Protein AF-A0A7W9SVK0-F1 (afdb_monomer)

Foldseek 3Di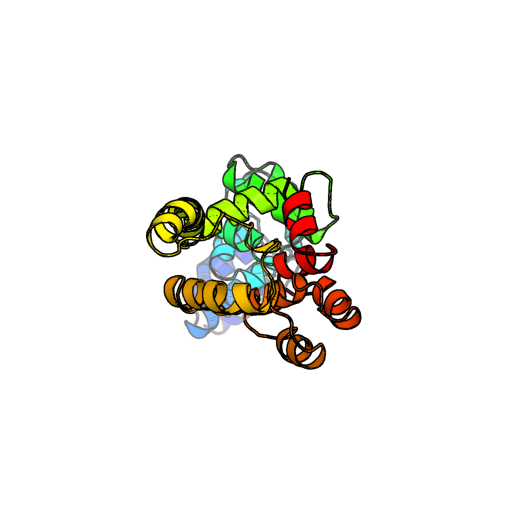:
DVVLVVLLVVQLADLPRAQVSLVVNLVCVVVDPPVCNLVSLLSLLQRQNNDLVNVLVSCVVNVVSNQNHPVCVVCLVPLVSVQSHDPVSLLVLLQALSHDLSNLVSQCPHPDPVSVLSSVLSNCLNPHVDPPNLQSVLVVVCVVCVVLCNNVVVVVVVVVVVVVVVVDPDDDDDLVRDPQVVNVVVLCVVLVVSPVLVSLLSCLQPHDDDLVVLVVQCPPPDVSSLLSLLQHLSHDLVSLVVQCVDPHRSSVLSSPANHVVSSVVSSD

Structure (mmCIF, N/CA/C/O backbone):
data_AF-A0A7W9SVK0-F1
#
_entry.id   AF-A0A7W9SVK0-F1
#
loop_
_atom_site.group_PDB
_atom_site.id
_atom_site.type_symbol
_atom_site.label_atom_id
_atom_site.label_alt_id
_atom_site.label_comp_id
_atom_site.label_asym_id
_atom_site.label_entity_id
_atom_site.label_seq_id
_atom_site.pdbx_PDB_ins_code
_atom_site.Cartn_x
_atom_site.Cartn_y
_atom_site.Cartn_z
_atom_site.occupancy
_atom_site.B_iso_or_equiv
_atom_site.auth_seq_id
_atom_site.auth_comp_id
_atom_site.auth_asym_id
_atom_site.auth_atom_id
_atom_site.pdbx_PDB_model_num
ATOM 1 N N . MET A 1 1 ? -10.493 -9.273 34.364 1.00 76.19 1 MET A N 1
ATOM 2 C CA . MET A 1 1 ? -10.050 -9.660 33.004 1.00 76.19 1 MET A CA 1
ATOM 3 C C . MET A 1 1 ? -11.181 -10.184 32.124 1.00 76.19 1 MET A C 1
ATOM 5 O O . MET A 1 1 ? -11.420 -9.558 31.107 1.00 76.19 1 MET A O 1
ATOM 9 N N . GLN A 1 2 ? -11.918 -11.241 32.500 1.00 83.12 2 GLN A N 1
ATOM 10 C CA . GLN A 1 2 ? -12.993 -11.809 31.652 1.00 83.12 2 GLN A CA 1
ATOM 11 C C . GLN A 1 2 ? -14.065 -10.790 31.219 1.00 83.12 2 GLN A C 1
ATOM 13 O O . GLN A 1 2 ? -14.513 -10.803 30.078 1.00 83.12 2 GLN A O 1
ATOM 18 N N . HIS A 1 3 ? -14.442 -9.865 32.108 1.00 86.06 3 HIS A N 1
ATOM 19 C CA . HIS A 1 3 ? -15.386 -8.797 31.772 1.00 86.06 3 HIS A CA 1
ATOM 20 C C . HIS A 1 3 ? -14.828 -7.825 30.720 1.00 86.06 3 HIS A C 1
ATOM 22 O O . HIS A 1 3 ? -15.544 -7.444 29.802 1.00 86.06 3 HIS A O 1
ATOM 28 N N . LEU A 1 4 ? -13.553 -7.437 30.838 1.00 86.94 4 LEU A N 1
ATOM 29 C CA . LEU A 1 4 ? -12.921 -6.503 29.905 1.00 86.94 4 LEU A CA 1
ATOM 30 C C . LEU A 1 4 ? -12.824 -7.121 28.507 1.00 86.94 4 LEU A C 1
ATOM 32 O O . LEU A 1 4 ? -13.211 -6.482 27.542 1.00 86.94 4 LEU A O 1
ATOM 36 N N . ASP A 1 5 ? -12.404 -8.382 28.414 1.00 88.06 5 ASP A N 1
ATOM 37 C CA . ASP A 1 5 ? -12.320 -9.107 27.143 1.00 88.06 5 ASP A CA 1
ATOM 38 C C . ASP A 1 5 ? -13.692 -9.204 26.451 1.00 88.06 5 ASP A C 1
ATOM 40 O O . ASP A 1 5 ? -13.834 -8.886 25.273 1.00 88.06 5 ASP A O 1
ATOM 44 N N . LYS A 1 6 ? -14.754 -9.528 27.201 1.00 87.62 6 LYS A N 1
ATOM 45 C CA . LYS A 1 6 ? -16.120 -9.570 26.657 1.00 87.62 6 LYS A CA 1
ATOM 46 C C . LYS A 1 6 ? -16.595 -8.206 26.146 1.00 87.62 6 LYS A C 1
ATOM 48 O O . LYS A 1 6 ? -17.206 -8.138 25.084 1.00 87.62 6 LYS A O 1
ATOM 53 N N . VAL A 1 7 ? -16.320 -7.137 26.894 1.00 87.12 7 VAL A N 1
ATOM 54 C CA . VAL A 1 7 ? -16.688 -5.765 26.511 1.00 87.12 7 VAL A CA 1
ATOM 55 C C . VAL A 1 7 ? -15.935 -5.331 25.255 1.00 87.12 7 VAL A C 1
ATOM 57 O O . VAL A 1 7 ? -16.555 -4.850 24.312 1.00 87.12 7 VAL A O 1
ATOM 60 N N . LEU A 1 8 ? -14.621 -5.558 25.207 1.00 90.12 8 LEU A N 1
ATOM 61 C CA . LEU A 1 8 ? -13.792 -5.204 24.057 1.00 90.12 8 LEU A CA 1
ATOM 62 C C . LEU A 1 8 ? -14.230 -5.965 22.805 1.00 90.12 8 LEU A C 1
ATOM 64 O O . LEU A 1 8 ? -14.462 -5.349 21.771 1.00 90.12 8 LEU A O 1
ATOM 68 N N . ASN A 1 9 ? -14.433 -7.280 22.905 1.00 89.38 9 ASN A N 1
ATOM 69 C CA . ASN A 1 9 ? -14.895 -8.085 21.775 1.00 89.38 9 ASN A CA 1
ATOM 70 C C . ASN A 1 9 ? -16.262 -7.640 21.240 1.00 89.38 9 ASN A C 1
ATOM 72 O O . ASN A 1 9 ? -16.484 -7.741 20.038 1.00 89.38 9 ASN A O 1
ATOM 76 N N . GLY A 1 10 ? -17.142 -7.118 22.100 1.00 92.19 10 GLY A N 1
ATOM 77 C CA . GLY A 1 10 ? -18.422 -6.552 21.676 1.00 92.19 10 GLY A CA 1
ATOM 78 C C . GLY A 1 10 ? -18.271 -5.324 20.776 1.00 92.19 10 GLY A C 1
ATOM 79 O O . GLY A 1 10 ? -19.037 -5.181 19.835 1.00 92.19 10 GLY A O 1
ATOM 80 N N . TYR A 1 11 ? -17.277 -4.466 21.021 1.00 93.56 11 TYR A N 1
ATOM 81 C CA . TYR A 1 11 ? -17.073 -3.241 20.235 1.00 93.56 11 TYR A CA 1
ATOM 82 C C . TYR A 1 11 ? -16.274 -3.476 18.953 1.00 93.56 11 TYR A C 1
ATOM 84 O O . TYR A 1 11 ? -16.519 -2.826 17.943 1.00 93.56 11 TYR A O 1
ATOM 92 N N . LEU A 1 12 ? -15.292 -4.381 18.990 1.00 94.00 12 LEU A N 1
ATOM 93 C CA . LEU A 1 12 ? -14.327 -4.542 17.900 1.00 94.00 12 LEU A CA 1
ATOM 94 C C . LEU A 1 12 ? -14.962 -5.025 16.592 1.00 94.00 12 LEU A C 1
ATOM 96 O O . LEU A 1 12 ? -14.557 -4.558 15.528 1.00 94.00 12 LEU A O 1
ATOM 100 N N . ASP A 1 13 ? -15.960 -5.905 16.676 1.00 92.50 13 ASP A N 1
ATOM 101 C CA . ASP A 1 13 ? -16.642 -6.457 15.498 1.00 92.50 13 ASP A CA 1
ATOM 102 C C . ASP A 1 13 ? -17.995 -5.792 15.218 1.00 92.50 13 ASP A C 1
ATOM 104 O O . ASP A 1 13 ? -18.633 -6.121 14.219 1.00 92.50 13 ASP A O 1
ATOM 108 N N . ASP A 1 14 ? -18.447 -4.872 16.077 1.00 95.81 14 ASP A N 1
ATOM 109 C CA . ASP A 1 14 ? -19.701 -4.157 15.863 1.00 95.81 14 ASP A CA 1
ATOM 110 C C . ASP A 1 14 ? -19.485 -3.035 14.832 1.00 95.81 14 ASP A C 1
ATOM 112 O O . ASP A 1 14 ? -18.766 -2.066 15.111 1.00 95.81 14 ASP A O 1
ATOM 116 N N . PRO A 1 15 ? -20.092 -3.124 13.632 1.00 95.44 15 PRO A N 1
ATOM 117 C CA . PRO A 1 15 ? -19.972 -2.075 12.630 1.00 95.44 15 PRO A CA 1
ATOM 118 C C . PRO A 1 15 ? -20.664 -0.774 13.054 1.00 95.44 15 PRO A C 1
ATOM 120 O O . PRO A 1 15 ? -20.423 0.251 12.426 1.00 95.44 15 PRO A O 1
ATOM 123 N N . GLN A 1 16 ? -21.511 -0.795 14.087 1.00 96.25 16 GLN A N 1
ATOM 124 C CA . GLN A 1 16 ? -22.194 0.366 14.662 1.00 96.25 16 GLN A CA 1
ATOM 125 C C . GLN A 1 16 ? -21.524 0.872 15.949 1.00 96.25 16 GLN A C 1
ATOM 127 O O . GLN A 1 16 ? -22.080 1.743 16.623 1.00 96.25 16 GLN A O 1
ATOM 132 N N . ALA A 1 17 ? -20.338 0.355 16.295 1.00 96.69 17 ALA A N 1
ATOM 133 C CA . ALA A 1 17 ? -19.598 0.821 17.458 1.00 96.69 17 ALA A CA 1
ATOM 134 C C . ALA A 1 17 ? -19.349 2.333 17.380 1.00 96.69 17 ALA A C 1
ATOM 136 O O . ALA A 1 17 ? -18.907 2.866 16.360 1.00 96.69 17 ALA A O 1
ATOM 137 N N . THR A 1 18 ? -19.614 3.039 18.475 1.00 97.00 18 THR A N 1
ATOM 138 C CA . THR A 1 18 ? -19.391 4.482 18.544 1.00 97.00 18 THR A CA 1
ATOM 139 C C . THR A 1 18 ? -17.897 4.801 18.597 1.00 97.00 18 THR A C 1
ATOM 141 O O . THR A 1 18 ? -17.071 3.990 19.027 1.00 97.00 18 THR A O 1
ATOM 144 N N . ALA A 1 19 ? -17.536 6.032 18.222 1.00 96.06 19 ALA A N 1
ATOM 145 C CA . ALA A 1 19 ? -16.160 6.509 18.330 1.00 96.06 19 ALA A CA 1
ATOM 146 C C . ALA A 1 19 ? -15.597 6.338 19.754 1.00 96.06 19 ALA A C 1
ATOM 148 O O . ALA A 1 19 ? -14.462 5.892 19.914 1.00 96.06 19 ALA A O 1
ATOM 149 N N . ASP A 1 20 ? -16.402 6.630 20.780 1.00 97.00 20 ASP A N 1
ATOM 150 C CA . ASP A 1 20 ? -16.007 6.501 22.186 1.00 97.00 20 ASP A CA 1
ATOM 151 C C . ASP A 1 20 ? -15.771 5.043 22.593 1.00 97.00 20 ASP A C 1
ATOM 153 O O . ASP A 1 20 ? -14.827 4.758 23.327 1.00 97.00 20 ASP A O 1
ATOM 157 N N . GLN A 1 21 ? -16.573 4.099 22.086 1.00 96.88 21 GLN A N 1
ATOM 158 C CA . GLN A 1 21 ? -16.375 2.666 22.334 1.00 96.88 21 GLN A CA 1
ATOM 159 C C . GLN A 1 21 ? -15.061 2.161 21.726 1.00 96.88 21 GLN A C 1
ATOM 161 O O . GLN A 1 21 ? -14.314 1.426 22.378 1.00 96.88 21 GLN A O 1
ATOM 166 N N . LEU A 1 22 ? -14.741 2.585 20.502 1.00 96.94 22 LEU A N 1
ATOM 167 C CA . LEU A 1 22 ? -13.501 2.191 19.828 1.00 96.94 22 LEU A CA 1
ATOM 168 C C . LEU A 1 22 ? -12.268 2.860 20.455 1.00 96.94 22 LEU A C 1
ATOM 170 O O . LEU A 1 22 ? -11.238 2.206 20.629 1.00 96.94 22 LEU A O 1
ATOM 174 N N . TRP A 1 23 ? -12.376 4.121 20.887 1.00 97.06 23 TRP A N 1
ATOM 175 C CA . TRP A 1 23 ? -11.332 4.777 21.680 1.00 97.06 23 TRP A CA 1
ATOM 176 C C . TRP A 1 23 ? -11.127 4.107 23.030 1.00 97.06 23 TRP A C 1
ATOM 178 O O . TRP A 1 23 ? -9.983 3.870 23.416 1.00 97.06 23 TRP A O 1
ATOM 188 N N . TYR A 1 24 ? -12.209 3.753 23.725 1.00 96.06 24 TYR A N 1
ATOM 189 C CA . TYR A 1 24 ? -12.135 2.997 24.968 1.00 96.06 24 TYR A CA 1
ATOM 190 C C . TYR A 1 24 ? -11.384 1.683 24.748 1.00 96.06 24 TYR A C 1
ATOM 192 O O . TYR A 1 24 ? -10.468 1.364 25.509 1.00 96.06 24 TYR A O 1
ATOM 200 N N . ALA A 1 25 ? -11.701 0.962 23.668 1.00 95.81 25 ALA A N 1
ATOM 201 C CA . ALA A 1 25 ? -11.017 -0.276 23.332 1.00 95.81 25 ALA A CA 1
ATOM 202 C C . ALA A 1 25 ? -9.520 -0.078 23.055 1.00 95.81 25 ALA A C 1
ATOM 204 O O . ALA A 1 25 ? -8.688 -0.802 23.606 1.00 95.81 25 ALA A O 1
ATOM 205 N N . TYR A 1 26 ? -9.163 0.948 22.283 1.00 96.38 26 TYR A N 1
ATOM 206 C CA . TYR A 1 26 ? -7.769 1.302 22.021 1.00 96.38 26 TYR A CA 1
ATOM 207 C C . TYR A 1 26 ? -7.008 1.742 23.281 1.00 96.38 26 TYR A C 1
ATOM 209 O O . TYR A 1 26 ? -5.833 1.434 23.453 1.00 96.38 26 TYR A O 1
ATOM 217 N N . GLN A 1 27 ? -7.663 2.442 24.202 1.00 96.06 27 GLN A N 1
ATOM 218 C CA . GLN A 1 27 ? -7.022 2.878 25.438 1.00 96.06 27 GLN A CA 1
AT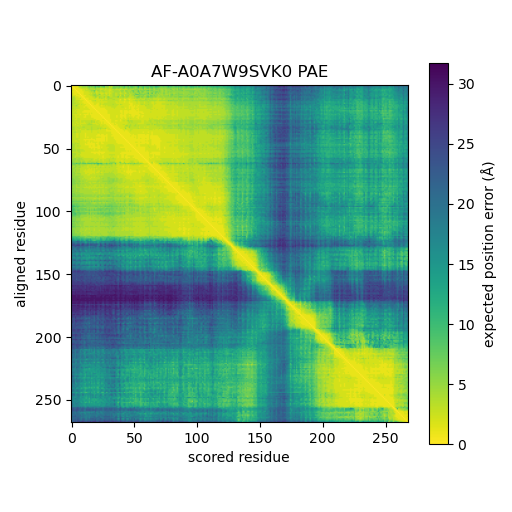OM 219 C C . GLN A 1 27 ? -6.808 1.729 26.420 1.00 96.06 27 GLN A C 1
ATOM 221 O O . GLN A 1 27 ? -5.858 1.792 27.187 1.00 96.06 27 GLN A O 1
ATOM 226 N N . HIS A 1 28 ? -7.638 0.682 26.400 1.00 95.88 28 HIS A N 1
ATOM 227 C CA . HIS A 1 28 ? -7.633 -0.367 27.427 1.00 95.88 28 HIS A CA 1
ATOM 228 C C . HIS A 1 28 ? -7.093 -1.725 26.951 1.00 95.88 28 HIS A C 1
ATOM 230 O O . HIS A 1 28 ? -6.957 -2.633 27.771 1.00 95.88 28 HIS A O 1
ATOM 236 N N . TYR A 1 29 ? -6.730 -1.899 25.672 1.00 93.38 29 TYR A N 1
ATOM 237 C CA . TYR A 1 29 ? -6.211 -3.196 25.200 1.00 93.38 29 TYR A CA 1
ATOM 238 C C . TYR A 1 29 ? -4.894 -3.607 25.879 1.00 93.38 29 TYR A C 1
ATOM 240 O O . TYR A 1 29 ? -4.591 -4.794 25.954 1.00 93.38 29 TYR A O 1
ATOM 248 N N . HIS A 1 30 ? -4.129 -2.657 26.425 1.00 93.56 30 HIS A N 1
ATOM 249 C CA . HIS A 1 30 ? -2.874 -2.929 27.132 1.00 93.56 30 HIS A CA 1
ATOM 250 C C . HIS A 1 30 ? -3.058 -3.649 28.485 1.00 93.56 30 HIS A C 1
ATOM 252 O O . HIS A 1 30 ? -2.080 -4.052 29.107 1.00 93.56 30 HIS A O 1
ATOM 258 N N . TYR A 1 31 ? -4.298 -3.819 28.954 1.00 94.56 31 TYR A N 1
ATOM 259 C CA . TYR A 1 31 ? -4.616 -4.661 30.113 1.00 94.56 31 TYR A CA 1
ATOM 260 C C . TYR A 1 31 ? -4.799 -6.144 29.752 1.00 94.56 31 TYR A C 1
ATOM 262 O O . TYR A 1 31 ? -5.070 -6.967 30.630 1.00 94.56 31 TYR A O 1
ATOM 270 N N . LEU A 1 32 ? -4.701 -6.491 28.469 1.00 91.62 32 LEU A N 1
ATOM 271 C CA . LEU A 1 32 ? -4.785 -7.862 27.978 1.00 91.62 32 LEU A CA 1
ATOM 272 C C . LEU A 1 32 ? -3.388 -8.485 27.825 1.00 91.62 32 LEU A C 1
ATOM 274 O O . LEU A 1 32 ? -2.379 -7.786 27.912 1.00 91.62 32 LEU A O 1
ATOM 278 N N . PRO A 1 33 ? -3.285 -9.808 27.613 1.00 94.44 33 PRO A N 1
ATOM 279 C CA . PRO A 1 33 ? -2.007 -10.432 27.294 1.00 94.44 33 PRO A CA 1
ATOM 280 C C . PRO A 1 33 ? -1.397 -9.833 26.021 1.00 94.44 33 PRO A C 1
ATOM 282 O O . PRO A 1 33 ? -2.100 -9.609 25.036 1.00 94.44 33 PRO A O 1
ATOM 285 N N . VAL A 1 34 ? -0.075 -9.634 26.013 1.00 94.31 34 VAL A N 1
ATOM 286 C CA . VAL A 1 34 ? 0.669 -9.010 24.898 1.00 94.31 34 VAL A CA 1
ATOM 287 C C . VAL A 1 34 ? 0.396 -9.692 23.553 1.00 94.31 34 VAL A C 1
ATOM 289 O O . VAL A 1 34 ? 0.343 -9.030 22.519 1.00 94.31 34 VAL A O 1
ATOM 292 N N . GLN A 1 35 ? 0.150 -11.004 23.556 1.00 94.75 35 GLN A N 1
ATOM 293 C CA . GLN A 1 35 ? -0.173 -11.782 22.357 1.00 94.75 35 GLN A CA 1
ATOM 294 C C . GLN A 1 35 ? -1.468 -11.315 21.666 1.00 94.75 35 GLN A C 1
ATOM 296 O O . GLN A 1 35 ? -1.656 -11.583 20.483 1.00 94.75 35 GLN A O 1
ATOM 301 N N . GLN A 1 36 ? -2.358 -10.616 22.377 1.00 94.81 36 GLN A N 1
ATOM 302 C CA . GLN A 1 36 ? -3.620 -10.105 21.838 1.00 94.81 36 GLN A CA 1
ATOM 303 C C . GLN A 1 36 ? -3.513 -8.683 21.271 1.00 94.81 36 GLN A C 1
ATOM 305 O O . GLN A 1 36 ? -4.431 -8.244 20.582 1.00 94.81 36 GLN A O 1
ATOM 310 N N . TYR A 1 37 ? -2.416 -7.958 21.520 1.00 95.25 37 TYR A N 1
ATOM 311 C CA . TYR A 1 37 ? -2.308 -6.540 21.151 1.00 95.25 37 TYR A CA 1
ATOM 312 C C . TYR A 1 37 ? -2.482 -6.331 19.650 1.00 95.25 37 TYR A C 1
ATOM 314 O O . TYR A 1 37 ? -3.329 -5.546 19.230 1.00 95.25 37 TYR A O 1
ATOM 322 N N . GLN A 1 38 ? -1.732 -7.087 18.846 1.00 95.44 38 GLN A N 1
ATOM 323 C CA . GLN A 1 38 ? -1.804 -6.991 17.392 1.00 95.44 38 GLN A CA 1
ATOM 324 C C . GLN A 1 38 ? -3.199 -7.362 16.872 1.00 95.44 38 GLN A C 1
ATOM 326 O O . GLN A 1 38 ? -3.750 -6.642 16.048 1.00 95.44 38 GLN A O 1
ATOM 331 N N . VAL A 1 39 ? -3.808 -8.430 17.401 1.00 95.62 39 VAL A N 1
ATOM 332 C CA . VAL A 1 39 ? -5.150 -8.881 16.990 1.00 95.62 39 VAL A CA 1
ATOM 333 C C . VAL A 1 39 ? -6.195 -7.786 17.219 1.00 95.62 39 VAL A C 1
ATOM 335 O O . VAL A 1 39 ? -7.058 -7.553 16.375 1.00 95.62 39 VAL A O 1
ATOM 338 N N . ILE A 1 40 ? -6.111 -7.081 18.347 1.00 95.81 40 ILE A N 1
ATOM 339 C CA . ILE A 1 40 ? -7.040 -5.996 18.677 1.00 95.81 40 ILE A CA 1
ATOM 340 C C . ILE A 1 40 ? -6.799 -4.780 17.795 1.00 95.81 40 ILE A C 1
ATOM 342 O O . ILE A 1 40 ? -7.756 -4.209 17.278 1.00 95.81 40 ILE A O 1
ATOM 346 N N . GLN A 1 41 ? -5.539 -4.402 17.585 1.00 96.12 41 GLN A N 1
ATOM 347 C CA . GLN A 1 41 ? -5.187 -3.303 16.692 1.00 96.12 41 GLN A CA 1
ATOM 348 C C . GLN A 1 41 ? -5.658 -3.566 15.259 1.00 96.12 41 GLN A C 1
ATOM 350 O O . GLN A 1 41 ? -6.229 -2.674 14.640 1.00 96.12 41 GLN A O 1
ATOM 355 N N . GLU A 1 42 ? -5.483 -4.785 14.744 1.00 96.19 42 GLU A N 1
ATOM 356 C CA . GLU A 1 42 ? -5.964 -5.184 13.418 1.00 96.19 42 GLU A CA 1
ATOM 357 C C . GLU A 1 42 ? -7.493 -5.125 13.322 1.00 96.19 42 GLU A C 1
ATOM 359 O O . GLU A 1 42 ? -8.020 -4.626 12.327 1.00 96.19 42 GLU A O 1
ATOM 364 N N . ARG A 1 43 ? -8.218 -5.574 14.356 1.00 97.12 43 ARG A N 1
ATOM 365 C CA . ARG A 1 43 ? -9.689 -5.497 14.395 1.00 97.12 43 ARG A CA 1
ATOM 366 C C . ARG A 1 43 ? -10.188 -4.057 14.472 1.00 97.12 43 ARG A C 1
ATOM 368 O O . ARG A 1 43 ? -11.042 -3.681 13.676 1.00 97.12 43 ARG A O 1
ATOM 375 N N . LEU A 1 44 ? -9.597 -3.226 15.335 1.00 96.88 44 LEU A N 1
ATOM 376 C CA . LEU A 1 44 ? -9.869 -1.784 15.366 1.00 96.88 44 LEU A CA 1
ATOM 377 C C . LEU A 1 44 ? -9.613 -1.145 13.999 1.00 96.88 44 LEU A C 1
ATOM 379 O O . LEU A 1 44 ? -10.414 -0.345 13.527 1.00 96.88 44 LEU A O 1
ATOM 383 N N . ALA A 1 45 ? -8.507 -1.509 13.350 1.00 96.38 45 ALA A N 1
ATOM 384 C CA . ALA A 1 45 ? -8.130 -0.959 12.059 1.00 96.38 45 ALA A CA 1
ATOM 385 C C . ALA A 1 45 ? -9.037 -1.423 10.916 1.00 96.38 45 ALA A C 1
ATOM 387 O O . ALA A 1 45 ? -9.099 -0.717 9.921 1.00 96.38 45 ALA A O 1
ATOM 388 N N . ARG A 1 46 ? -9.745 -2.554 11.036 1.00 96.19 46 ARG A N 1
ATOM 389 C CA . ARG A 1 46 ? -10.731 -3.033 10.047 1.00 96.19 46 ARG A CA 1
ATOM 390 C C . ARG A 1 46 ? -12.157 -2.561 10.318 1.00 96.19 46 ARG A C 1
ATOM 392 O O . ARG A 1 46 ? -12.992 -2.650 9.421 1.00 96.19 46 ARG A O 1
ATOM 399 N N . ASN A 1 47 ? -12.450 -2.091 11.530 1.00 96.88 47 ASN A N 1
ATOM 400 C CA . ASN A 1 47 ? -13.804 -1.702 11.902 1.00 96.88 47 ASN A CA 1
ATOM 401 C C . ASN A 1 47 ? -14.279 -0.507 11.037 1.00 96.88 47 ASN A C 1
ATOM 403 O O . ASN A 1 47 ? -13.583 0.513 10.987 1.00 96.88 47 ASN A O 1
ATOM 407 N N . PRO A 1 48 ? -15.446 -0.603 10.368 1.00 96.56 48 PRO A N 1
ATOM 408 C CA . PRO A 1 48 ? -15.963 0.439 9.473 1.00 96.56 48 PRO A CA 1
ATOM 409 C C . PRO A 1 48 ? -16.271 1.767 10.175 1.00 96.56 48 PRO A C 1
ATOM 411 O O . PRO A 1 48 ? -16.301 2.806 9.522 1.00 96.56 48 PRO A O 1
ATOM 414 N N . SER A 1 49 ? -16.490 1.740 11.489 1.00 96.94 49 SER A N 1
ATOM 415 C CA . SER A 1 49 ? -16.762 2.916 12.319 1.00 96.94 49 SER A CA 1
ATOM 416 C C . SER A 1 49 ? -15.508 3.467 13.006 1.00 96.94 49 SER A C 1
ATOM 418 O O . SER A 1 49 ? -15.601 4.393 13.812 1.00 96.94 49 SER A O 1
ATOM 420 N N . CYS A 1 50 ? -14.320 2.931 12.692 1.00 97.19 50 CYS A N 1
ATOM 421 C CA . CYS A 1 50 ? -13.050 3.375 13.265 1.00 97.19 50 CYS A CA 1
ATOM 422 C C . CYS A 1 50 ? -12.775 4.848 12.935 1.00 97.19 50 CYS A C 1
ATOM 424 O O . CYS A 1 50 ? -12.525 5.146 11.770 1.00 97.19 50 CYS A O 1
ATOM 426 N N . PRO A 1 51 ? -12.759 5.765 13.926 1.00 96.94 51 PRO A N 1
ATOM 427 C CA . PRO A 1 51 ? -12.591 7.193 13.675 1.00 96.94 51 PRO A CA 1
ATOM 428 C C . PRO A 1 51 ? -11.281 7.508 12.953 1.00 96.94 51 PRO A C 1
ATOM 430 O O . PRO A 1 51 ? -10.244 6.932 13.283 1.00 96.94 51 PRO A O 1
ATOM 433 N N . SER A 1 52 ? -11.285 8.507 12.066 1.00 95.56 52 SER A N 1
ATOM 434 C CA . SER A 1 52 ? -10.124 8.894 11.248 1.00 95.56 52 SER A CA 1
ATOM 435 C C . SER A 1 52 ? -8.846 9.082 12.075 1.00 95.56 52 SER A C 1
ATOM 437 O O . SER A 1 52 ? -7.801 8.516 11.765 1.00 95.56 52 SER A O 1
ATOM 439 N N . ARG A 1 53 ? -8.930 9.795 13.204 1.00 95.19 53 ARG A N 1
ATOM 440 C CA . ARG A 1 53 ? -7.787 10.009 14.105 1.00 95.19 53 ARG A CA 1
ATOM 441 C C . ARG A 1 53 ? -7.262 8.717 14.740 1.00 95.19 53 ARG A C 1
ATOM 443 O O . ARG A 1 53 ? -6.055 8.596 14.933 1.00 95.19 53 ARG A O 1
ATOM 450 N N . LEU A 1 54 ? -8.143 7.779 15.086 1.00 95.94 54 LEU A N 1
ATOM 451 C CA . LEU A 1 54 ? -7.742 6.480 15.630 1.00 95.94 54 LEU A CA 1
ATOM 452 C C . LEU A 1 54 ? -7.114 5.618 14.530 1.00 95.94 54 LEU A C 1
ATOM 454 O O . LEU A 1 54 ? -6.028 5.070 14.722 1.00 95.94 54 LEU A O 1
ATOM 458 N N . LEU A 1 55 ? -7.738 5.574 13.352 1.00 95.56 55 LEU A N 1
ATOM 459 C CA . LEU A 1 55 ? -7.208 4.865 12.195 1.00 95.56 55 LEU A CA 1
ATOM 460 C C . LEU A 1 55 ? -5.808 5.382 11.831 1.00 95.56 55 LEU A C 1
ATOM 462 O O . LEU A 1 55 ? -4.893 4.580 11.677 1.00 95.56 55 LEU A O 1
ATOM 466 N N . ALA A 1 56 ? -5.589 6.701 11.822 1.00 93.88 56 ALA A N 1
ATOM 467 C CA . ALA A 1 56 ? -4.276 7.306 11.577 1.00 93.88 56 ALA A CA 1
ATOM 468 C C . ALA A 1 56 ? -3.188 6.841 12.569 1.00 93.88 56 ALA A C 1
ATOM 470 O O . ALA A 1 56 ? -2.021 6.730 12.188 1.00 93.88 56 ALA A O 1
ATOM 471 N N . GLN A 1 57 ? -3.548 6.529 13.822 1.00 94.50 57 GLN A N 1
ATOM 472 C CA . GLN A 1 57 ? -2.615 5.993 14.826 1.00 94.50 57 GLN A CA 1
ATOM 473 C C . GLN A 1 57 ? -2.335 4.495 14.656 1.00 94.50 57 GLN A C 1
ATOM 475 O O . GLN A 1 57 ? -1.225 4.037 14.939 1.00 94.50 57 GLN A O 1
ATOM 480 N N . LEU A 1 58 ? -3.331 3.729 14.212 1.00 94.31 58 LEU A N 1
ATOM 481 C CA . LEU A 1 58 ? -3.225 2.280 14.014 1.00 94.31 58 LEU A CA 1
ATOM 482 C C . LEU A 1 58 ? -2.497 1.925 12.720 1.00 94.31 58 LEU A C 1
ATOM 484 O O . LEU A 1 58 ? -1.744 0.956 12.660 1.00 94.31 58 LEU A O 1
ATOM 488 N N . VAL A 1 59 ? -2.687 2.739 11.691 1.00 91.44 59 VAL A N 1
ATOM 489 C CA . VAL A 1 59 ? -2.161 2.548 10.343 1.00 91.44 59 VAL A CA 1
ATOM 490 C C . VAL A 1 59 ? -0.651 2.210 10.297 1.00 91.44 59 VAL A C 1
ATOM 492 O O . VAL A 1 59 ? -0.289 1.231 9.640 1.00 91.44 59 VAL A O 1
ATOM 495 N N . PRO A 1 60 ? 0.254 2.913 11.012 1.00 90.19 60 PRO A N 1
ATOM 496 C CA . PRO A 1 60 ? 1.680 2.569 11.028 1.00 90.19 60 PRO A CA 1
ATOM 497 C C . PRO A 1 60 ? 2.007 1.215 11.674 1.00 90.19 60 PRO A C 1
ATOM 499 O O . PRO A 1 60 ? 3.096 0.691 11.437 1.00 90.19 60 PRO A O 1
ATOM 502 N N . GLN A 1 61 ? 1.103 0.684 12.502 1.00 92.94 61 GLN A N 1
ATOM 503 C CA . GLN A 1 61 ? 1.294 -0.522 13.311 1.00 92.94 61 GLN A CA 1
ATOM 504 C C . GLN A 1 61 ? 0.732 -1.765 12.609 1.00 92.94 61 GLN A C 1
ATOM 506 O O . GLN A 1 61 ? 1.352 -2.823 12.644 1.00 92.94 61 GLN A O 1
ATOM 511 N N . VAL A 1 62 ? -0.409 -1.627 11.926 1.00 91.75 62 VAL A N 1
ATOM 512 C CA . VAL A 1 62 ? -1.174 -2.743 11.340 1.00 91.75 62 VAL A CA 1
ATOM 513 C C . VAL A 1 62 ? -1.604 -2.461 9.893 1.00 91.75 62 VAL A C 1
ATOM 515 O O . VAL A 1 62 ? -2.764 -2.633 9.519 1.00 91.75 62 VAL A O 1
ATOM 518 N N . CYS A 1 63 ? -0.653 -2.019 9.061 1.00 86.31 63 CYS A N 1
ATOM 519 C CA . CYS A 1 63 ? -0.889 -1.553 7.684 1.00 86.31 63 CYS A CA 1
ATOM 520 C C . CYS A 1 63 ? -1.797 -2.474 6.834 1.00 86.31 63 CYS A C 1
ATOM 522 O O . CYS A 1 63 ? -2.801 -1.971 6.328 1.00 86.31 63 CYS A O 1
ATOM 524 N N . PRO A 1 64 ? -1.550 -3.799 6.715 1.00 89.62 64 PRO A N 1
ATOM 525 C CA . PRO A 1 64 ? -2.383 -4.651 5.861 1.00 89.62 64 PRO A CA 1
ATOM 526 C C . PRO A 1 64 ? -3.848 -4.708 6.306 1.00 89.62 64 PRO A C 1
ATOM 528 O O . PRO A 1 64 ? -4.751 -4.765 5.478 1.00 89.62 64 PRO A O 1
ATOM 531 N N . ALA A 1 65 ? -4.100 -4.681 7.619 1.00 92.69 65 ALA A N 1
ATOM 532 C CA . ALA A 1 65 ? -5.453 -4.675 8.162 1.00 92.69 65 ALA A CA 1
ATOM 533 C C . ALA A 1 65 ? -6.123 -3.310 7.979 1.00 92.69 65 ALA A C 1
ATOM 535 O O . ALA A 1 65 ? -7.278 -3.252 7.568 1.00 92.69 65 ALA A O 1
ATOM 536 N N . ALA A 1 66 ? -5.385 -2.223 8.215 1.00 91.69 66 ALA A N 1
ATOM 537 C CA . ALA A 1 66 ? -5.888 -0.870 8.023 1.00 91.69 66 ALA A CA 1
ATOM 538 C C . ALA A 1 66 ? -6.290 -0.604 6.569 1.00 91.69 66 ALA A C 1
ATOM 540 O O . ALA A 1 66 ? -7.284 0.071 6.334 1.00 91.69 66 ALA A O 1
ATOM 541 N N . LEU A 1 67 ? -5.572 -1.162 5.589 1.00 89.62 67 LEU A N 1
ATOM 542 C CA . LEU A 1 67 ? -5.902 -1.016 4.167 1.00 89.62 67 LEU A CA 1
ATOM 543 C C . LEU A 1 67 ? -7.249 -1.615 3.765 1.00 89.62 67 LEU A C 1
ATOM 545 O O . LEU A 1 67 ? -7.847 -1.177 2.788 1.00 89.62 67 LEU A O 1
ATOM 549 N N . GLN A 1 68 ? -7.742 -2.578 4.540 1.00 91.25 68 GLN A N 1
ATOM 550 C CA . GLN A 1 68 ? -9.035 -3.222 4.319 1.00 91.25 68 GLN A CA 1
ATOM 551 C C . GLN A 1 68 ? -10.193 -2.453 4.973 1.00 91.25 68 GLN A C 1
ATOM 553 O O . GLN A 1 68 ? -11.330 -2.916 4.917 1.00 91.25 68 GLN A O 1
ATOM 558 N N . ASN A 1 69 ? -9.933 -1.304 5.610 1.00 93.44 69 ASN A N 1
ATOM 559 C CA . ASN A 1 69 ? -10.981 -0.530 6.263 1.00 93.44 69 ASN A CA 1
ATOM 560 C C . ASN A 1 69 ? -11.913 0.132 5.228 1.00 93.44 69 ASN A C 1
ATOM 562 O O . ASN A 1 69 ? -11.461 0.976 4.451 1.00 93.44 69 ASN A O 1
ATOM 566 N N . PRO A 1 70 ? -13.224 -0.150 5.227 1.00 93.56 70 PRO A N 1
ATOM 567 C CA . PRO A 1 70 ? -1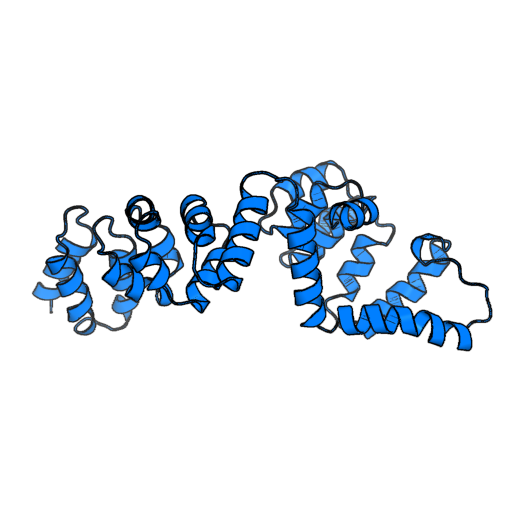4.147 0.482 4.283 1.00 93.56 70 PRO A CA 1
ATOM 568 C C . PRO A 1 70 ? -14.304 2.001 4.501 1.00 93.56 70 PRO A C 1
ATOM 570 O O . PRO A 1 70 ? -14.728 2.710 3.590 1.00 93.56 70 PRO A O 1
ATOM 573 N N . ALA A 1 71 ? -13.917 2.536 5.665 1.00 93.25 71 ALA A N 1
ATOM 574 C CA . ALA A 1 71 ? -13.970 3.965 5.969 1.00 93.25 71 ALA A CA 1
ATOM 575 C C . ALA A 1 71 ? -13.014 4.819 5.115 1.00 93.25 71 ALA A C 1
ATOM 577 O O . ALA A 1 71 ? -13.192 6.037 5.045 1.00 93.25 71 ALA A O 1
ATOM 578 N N . TRP A 1 72 ? -12.045 4.218 4.405 1.00 90.50 72 TRP A N 1
ATOM 579 C CA . TRP A 1 72 ? -11.195 4.949 3.451 1.00 90.50 72 TRP A CA 1
ATOM 580 C C . TRP A 1 72 ? -12.005 5.705 2.392 1.00 90.50 72 TRP A C 1
ATOM 582 O O . TRP A 1 72 ? -11.602 6.791 1.977 1.00 90.50 72 TRP A O 1
ATOM 592 N N . GLU A 1 73 ? -13.171 5.185 1.998 1.00 90.38 73 GLU A N 1
ATOM 593 C CA . GLU A 1 73 ? -14.085 5.856 1.065 1.00 90.38 73 GLU A CA 1
ATOM 594 C C . GLU A 1 73 ? -14.576 7.211 1.568 1.00 90.38 73 GLU A C 1
ATOM 596 O O . GLU A 1 73 ? -14.766 8.145 0.783 1.00 90.38 73 GLU A O 1
ATOM 601 N N . VAL A 1 74 ? -14.776 7.311 2.881 1.00 92.75 74 VAL A N 1
ATOM 602 C CA . VAL A 1 74 ? -15.186 8.539 3.557 1.00 92.75 74 VAL A CA 1
ATOM 603 C C . VAL A 1 74 ? -13.966 9.437 3.744 1.00 92.75 74 VAL A C 1
ATOM 605 O O . VAL A 1 74 ? -13.997 10.614 3.387 1.00 92.75 74 VAL A O 1
ATOM 608 N N . TYR A 1 75 ? -12.862 8.872 4.235 1.00 92.50 75 TYR A N 1
ATOM 609 C CA . TYR A 1 75 ? -11.684 9.640 4.635 1.00 92.50 75 TYR A CA 1
ATOM 610 C C . TYR A 1 75 ? -10.819 10.151 3.489 1.00 92.50 75 TYR A C 1
ATOM 612 O O . TYR A 1 75 ? -10.079 11.111 3.674 1.00 92.50 75 TYR A O 1
ATOM 620 N N . ARG A 1 76 ? -10.934 9.602 2.278 1.00 89.62 76 ARG A N 1
ATOM 621 C CA . ARG A 1 76 ? -10.228 10.147 1.104 1.00 89.62 76 ARG A CA 1
ATOM 622 C C . ARG A 1 76 ? -10.596 11.601 0.783 1.00 89.62 76 ARG A C 1
ATOM 624 O O . ARG A 1 76 ? -9.848 12.267 0.080 1.00 89.62 76 ARG A O 1
ATOM 631 N N . LYS A 1 77 ? -11.757 12.079 1.248 1.00 91.56 77 LYS A N 1
ATOM 632 C CA . LYS A 1 77 ? -12.203 13.472 1.074 1.00 91.56 77 LYS A CA 1
ATOM 633 C C . LYS A 1 77 ? -11.791 14.378 2.239 1.00 91.56 77 LYS A C 1
ATOM 635 O O . LYS A 1 77 ? -11.982 15.586 2.155 1.00 91.56 77 LYS A O 1
ATOM 640 N N . ASP A 1 78 ? -11.266 13.801 3.315 1.00 93.88 78 ASP A N 1
ATOM 641 C CA . ASP A 1 78 ? -10.817 14.512 4.507 1.00 93.88 78 ASP A CA 1
ATOM 642 C C . ASP A 1 78 ? -9.321 14.836 4.365 1.00 93.88 78 ASP A C 1
ATOM 644 O O . ASP A 1 78 ? -8.443 14.000 4.602 1.00 93.88 78 ASP A O 1
ATOM 648 N N . GLU A 1 79 ? -9.024 16.062 3.928 1.00 91.94 79 GLU A N 1
ATOM 649 C CA . GLU A 1 79 ? -7.644 16.521 3.752 1.00 91.94 79 GLU A CA 1
ATOM 650 C C . GLU A 1 79 ? -6.845 16.506 5.059 1.00 91.94 79 GLU A C 1
ATOM 652 O O . GLU A 1 79 ? -5.647 16.211 5.038 1.00 91.94 79 GLU A O 1
ATOM 657 N N . ASP A 1 80 ? -7.485 16.808 6.189 1.00 92.75 80 ASP A N 1
ATOM 658 C CA . ASP A 1 80 ? -6.817 16.867 7.486 1.00 92.75 80 ASP A CA 1
ATOM 659 C C . ASP A 1 80 ? -6.402 15.468 7.934 1.00 92.75 80 ASP A C 1
ATOM 661 O O . ASP A 1 80 ? -5.272 15.269 8.392 1.00 92.75 80 ASP A O 1
ATOM 665 N N . PHE A 1 81 ? -7.261 14.471 7.715 1.00 94.12 81 PHE A N 1
ATOM 666 C CA . PHE A 1 81 ? -6.896 13.078 7.933 1.00 94.12 81 PHE A CA 1
ATOM 667 C C . PHE A 1 81 ? -5.707 12.658 7.061 1.00 94.12 81 PHE A C 1
ATOM 669 O O . PHE A 1 81 ? -4.729 12.133 7.597 1.00 94.12 81 PHE A O 1
ATOM 676 N N . LEU A 1 82 ? -5.730 12.928 5.751 1.00 93.75 82 LEU A N 1
ATOM 677 C CA . LEU A 1 82 ? -4.621 12.555 4.862 1.00 93.75 82 LEU A CA 1
ATOM 678 C C . LEU A 1 82 ? -3.303 13.227 5.266 1.00 93.75 82 LEU A C 1
ATOM 680 O O . LEU A 1 82 ? -2.254 12.586 5.227 1.00 93.75 82 LEU A O 1
ATOM 684 N N . ARG A 1 83 ? -3.354 14.491 5.706 1.00 92.56 83 ARG A N 1
ATOM 685 C CA . ARG A 1 83 ? -2.192 15.233 6.226 1.00 92.56 83 ARG A CA 1
ATOM 686 C C . ARG A 1 83 ? -1.708 14.712 7.578 1.00 92.56 83 ARG A C 1
ATOM 688 O O . ARG A 1 83 ? -0.537 14.885 7.906 1.00 92.56 83 ARG A O 1
ATOM 695 N N . SER A 1 84 ? -2.587 14.089 8.362 1.00 93.25 84 SER A N 1
ATOM 696 C CA . SER A 1 84 ? -2.233 13.503 9.659 1.00 93.25 84 SER A CA 1
ATOM 697 C C . SER A 1 84 ? -1.449 12.192 9.536 1.00 93.25 84 SER A C 1
ATOM 699 O O . SER A 1 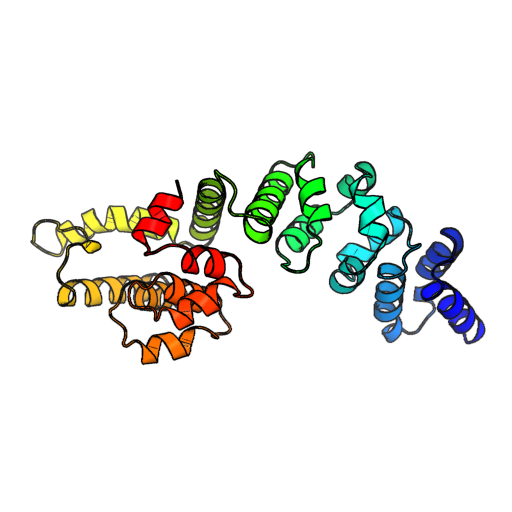84 ? -0.777 11.782 10.485 1.00 93.25 84 SER A O 1
ATOM 701 N N . LEU A 1 85 ? -1.509 11.531 8.374 1.00 93.19 85 LEU A N 1
ATOM 702 C CA . LEU A 1 85 ? -0.805 10.275 8.147 1.00 93.19 85 LEU A CA 1
ATOM 703 C C . LEU A 1 85 ? 0.716 10.503 8.058 1.00 93.19 85 LEU A C 1
ATOM 705 O O . LEU A 1 85 ? 1.176 11.410 7.360 1.00 93.19 85 LEU A O 1
ATOM 709 N N . PRO A 1 86 ? 1.544 9.652 8.693 1.00 92.62 86 PRO A N 1
ATOM 710 C CA . PRO A 1 86 ? 2.993 9.781 8.591 1.00 92.62 86 PRO A CA 1
ATOM 711 C C . PRO A 1 86 ? 3.494 9.646 7.145 1.00 92.62 86 PRO A C 1
ATOM 713 O O . PRO A 1 86 ? 3.170 8.685 6.446 1.00 92.62 86 PRO A O 1
ATOM 716 N N . SER A 1 87 ? 4.375 10.547 6.700 1.00 92.69 87 SER A N 1
ATOM 717 C CA . SER A 1 87 ? 4.897 10.542 5.321 1.00 92.69 87 SER A CA 1
ATOM 718 C C . SER A 1 87 ? 5.552 9.217 4.912 1.00 92.69 87 SER A C 1
ATOM 720 O O . SER A 1 87 ? 5.416 8.763 3.779 1.00 92.69 87 SER A O 1
ATOM 722 N N . ASN A 1 88 ? 6.274 8.568 5.829 1.00 86.56 88 ASN A N 1
ATOM 723 C CA . ASN A 1 88 ? 6.893 7.260 5.593 1.00 86.56 88 ASN A CA 1
ATOM 724 C C . ASN A 1 88 ? 5.865 6.124 5.493 1.00 86.56 88 ASN A C 1
ATOM 726 O O . ASN A 1 88 ? 6.166 5.092 4.896 1.00 86.56 88 ASN A O 1
ATOM 730 N N . PHE A 1 89 ? 4.692 6.279 6.107 1.00 88.75 89 PHE A N 1
ATOM 731 C CA . PHE A 1 89 ? 3.576 5.367 5.916 1.00 88.75 89 PHE A CA 1
ATOM 732 C C . PHE A 1 89 ? 2.966 5.581 4.533 1.00 88.75 89 PHE A C 1
ATOM 734 O O . PHE A 1 89 ? 2.915 4.630 3.764 1.00 88.75 89 PHE A O 1
ATOM 741 N N . ILE A 1 90 ? 2.617 6.824 4.177 1.00 91.56 90 ILE A N 1
ATOM 742 C CA . ILE A 1 90 ? 2.035 7.144 2.866 1.00 91.56 90 ILE A CA 1
ATOM 743 C C . ILE A 1 90 ? 2.930 6.618 1.738 1.00 91.56 90 ILE A C 1
ATOM 745 O O . ILE A 1 90 ? 2.460 5.983 0.808 1.00 91.56 90 ILE A O 1
ATOM 749 N N . LEU A 1 91 ? 4.246 6.803 1.826 1.00 87.88 91 LEU A N 1
ATOM 750 C CA . LEU A 1 91 ? 5.158 6.303 0.795 1.00 87.88 91 LEU A CA 1
ATOM 751 C C . LEU A 1 91 ? 5.228 4.770 0.723 1.00 87.88 91 LEU A C 1
ATOM 753 O O . LEU A 1 91 ? 5.422 4.237 -0.367 1.00 87.88 91 LEU A O 1
ATOM 757 N N . ARG A 1 92 ? 5.070 4.064 1.851 1.00 83.94 92 ARG A N 1
ATOM 758 C CA . ARG A 1 92 ? 4.988 2.593 1.871 1.00 83.94 92 ARG A CA 1
ATOM 759 C C . ARG A 1 92 ? 3.674 2.122 1.267 1.00 83.94 92 ARG A C 1
ATOM 761 O O . ARG A 1 92 ? 3.690 1.247 0.417 1.00 83.94 92 ARG A O 1
ATOM 768 N N . LEU A 1 93 ? 2.582 2.773 1.646 1.00 86.38 93 LEU A N 1
ATOM 769 C CA . LEU A 1 93 ? 1.253 2.577 1.092 1.00 86.38 93 LEU A CA 1
ATOM 770 C C . LEU A 1 93 ? 1.240 2.750 -0.435 1.00 86.38 93 LEU A C 1
ATOM 772 O O . LEU A 1 93 ? 0.770 1.875 -1.141 1.00 86.38 93 LEU A O 1
ATOM 7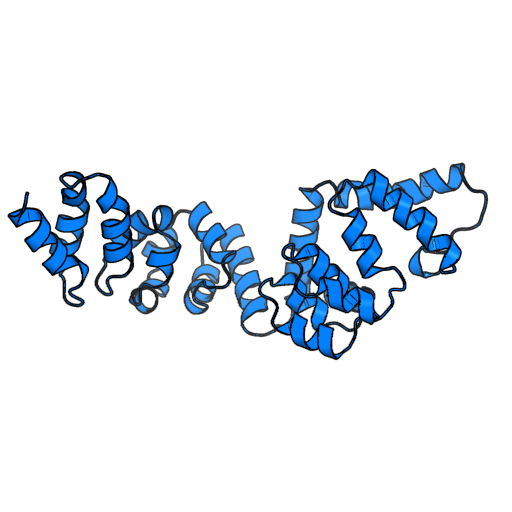76 N N . LEU A 1 94 ? 1.825 3.830 -0.958 1.00 86.19 94 LEU A N 1
ATOM 777 C CA . LEU A 1 94 ? 1.937 4.077 -2.404 1.00 86.19 94 LEU A CA 1
ATOM 778 C C . LEU A 1 94 ? 2.821 3.043 -3.132 1.00 86.19 94 LEU A C 1
ATOM 780 O O . LEU A 1 94 ? 2.826 2.995 -4.360 1.00 86.19 94 LEU A O 1
ATOM 784 N N . SER A 1 95 ? 3.602 2.252 -2.390 1.00 79.38 95 SER A N 1
ATOM 785 C CA . SER A 1 95 ? 4.405 1.148 -2.932 1.00 79.38 95 SER A CA 1
ATOM 786 C C . SER A 1 95 ? 3.675 -0.198 -2.876 1.00 79.38 95 SER A C 1
ATOM 788 O O . SER A 1 95 ? 4.174 -1.166 -3.442 1.00 79.38 95 SER A O 1
ATOM 790 N N . ASP A 1 96 ? 2.540 -0.277 -2.178 1.00 81.19 96 ASP A N 1
ATOM 791 C CA . ASP A 1 96 ? 1.745 -1.492 -2.024 1.00 81.19 96 ASP A CA 1
ATOM 792 C C . ASP A 1 96 ? 0.714 -1.580 -3.154 1.00 81.19 96 ASP A C 1
ATOM 794 O O . ASP A 1 96 ? -0.096 -0.674 -3.337 1.00 81.19 96 ASP A O 1
ATOM 798 N N . GLU A 1 97 ? 0.738 -2.666 -3.925 1.00 77.56 97 GLU A N 1
ATOM 799 C CA . GLU A 1 97 ? -0.179 -2.858 -5.057 1.00 77.56 97 GLU A CA 1
ATOM 800 C C . GLU A 1 97 ? -1.639 -3.069 -4.632 1.00 77.56 97 GLU A C 1
ATOM 802 O O . GLU A 1 97 ? -2.543 -2.918 -5.450 1.00 77.56 97 GLU A O 1
ATOM 807 N N . SER A 1 98 ? -1.880 -3.408 -3.364 1.00 79.75 98 SER A N 1
ATOM 808 C CA . SER A 1 98 ? -3.225 -3.555 -2.802 1.00 79.75 98 SER A CA 1
ATOM 809 C C . SER A 1 98 ? -3.828 -2.236 -2.315 1.00 79.75 98 SER A C 1
ATOM 811 O O . SER A 1 98 ? -4.973 -2.212 -1.858 1.00 79.75 98 SER A O 1
ATOM 813 N N . ALA A 1 99 ? -3.076 -1.134 -2.389 1.00 83.50 99 ALA A N 1
ATOM 814 C CA . ALA A 1 99 ? -3.541 0.147 -1.900 1.00 83.50 99 ALA A CA 1
ATOM 815 C C . ALA A 1 99 ? -4.751 0.650 -2.720 1.00 83.50 99 ALA A C 1
ATOM 817 O O . ALA A 1 99 ? -4.701 0.652 -3.952 1.00 83.50 99 ALA A O 1
ATOM 818 N N . PRO A 1 100 ? -5.845 1.105 -2.076 1.00 82.50 100 PRO A N 1
ATOM 819 C CA . PRO A 1 100 ? -7.046 1.515 -2.798 1.00 82.50 100 PRO A CA 1
ATOM 820 C C . PRO A 1 100 ? -6.769 2.657 -3.786 1.00 82.50 100 PRO A C 1
ATOM 822 O O . PRO A 1 100 ? -6.264 3.709 -3.389 1.00 82.50 100 PRO A O 1
ATOM 825 N N . GLN A 1 101 ? -7.162 2.500 -5.056 1.00 83.88 101 GLN A N 1
ATOM 826 C CA . GLN A 1 101 ? -6.947 3.513 -6.104 1.00 83.88 101 GLN A CA 1
ATOM 827 C C . GLN A 1 101 ? -7.473 4.897 -5.696 1.00 83.88 101 GLN A C 1
ATOM 829 O O . GLN A 1 101 ? -6.800 5.908 -5.881 1.00 83.88 101 GLN A O 1
ATOM 834 N N . LEU A 1 102 ? -8.649 4.943 -5.072 1.00 82.62 102 LEU A N 1
ATOM 835 C CA . LEU A 1 102 ? -9.283 6.192 -4.649 1.00 82.62 102 LEU A CA 1
ATOM 836 C C . LEU A 1 102 ? -8.471 6.945 -3.587 1.00 82.62 102 LEU A C 1
ATOM 838 O O . LEU A 1 102 ? -8.527 8.172 -3.514 1.00 82.62 102 LEU A O 1
ATOM 842 N N . LEU A 1 103 ? -7.699 6.222 -2.772 1.00 85.88 103 LEU A N 1
ATOM 843 C CA . LEU A 1 103 ? -6.764 6.819 -1.825 1.00 85.88 103 LEU A CA 1
ATOM 844 C C . LEU A 1 103 ? -5.556 7.414 -2.559 1.00 85.88 103 LEU A C 1
ATOM 846 O O . LEU A 1 103 ? -5.100 8.500 -2.210 1.00 85.88 103 LEU A O 1
ATOM 850 N N . MET A 1 104 ? -5.068 6.742 -3.605 1.00 88.38 104 MET A N 1
ATOM 851 C CA . MET A 1 104 ? -3.981 7.251 -4.448 1.00 88.38 104 MET A CA 1
ATOM 852 C C . MET A 1 104 ? -4.381 8.560 -5.135 1.00 88.38 104 MET A C 1
ATOM 854 O O . MET A 1 104 ? -3.615 9.520 -5.122 1.00 88.38 104 MET A O 1
ATOM 858 N N . GLU A 1 105 ? -5.595 8.623 -5.686 1.00 88.38 105 GLU A N 1
ATOM 859 C CA . GLU A 1 105 ? -6.144 9.827 -6.317 1.00 88.38 105 GLU A CA 1
ATOM 860 C C . GLU A 1 105 ? -6.193 10.999 -5.333 1.00 88.38 105 GLU A C 1
ATOM 862 O O . GLU A 1 105 ? -5.703 12.085 -5.643 1.00 88.38 105 GLU A O 1
ATOM 867 N N . ALA A 1 106 ? -6.680 10.770 -4.112 1.00 91.62 106 ALA A N 1
ATOM 868 C CA . ALA A 1 106 ? -6.718 11.800 -3.079 1.00 91.62 106 ALA A CA 1
ATOM 869 C C . ALA A 1 106 ? -5.314 12.298 -2.682 1.00 91.62 106 ALA A C 1
ATOM 871 O O . ALA A 1 106 ? -5.088 13.498 -2.516 1.00 91.62 106 ALA A O 1
ATOM 872 N N . LEU A 1 107 ? -4.326 11.398 -2.614 1.00 94.06 107 LEU A N 1
ATOM 873 C CA . LEU A 1 107 ? -2.936 11.747 -2.300 1.00 94.06 107 LEU A CA 1
ATOM 874 C C . LEU A 1 107 ? -2.244 12.582 -3.393 1.00 94.06 107 LEU A C 1
ATOM 876 O O . LEU A 1 107 ? -1.191 13.170 -3.130 1.00 94.06 107 LEU A O 1
ATOM 880 N N . THR A 1 108 ? -2.823 12.710 -4.593 1.00 93.06 108 THR A N 1
ATOM 881 C CA . THR A 1 108 ? -2.306 13.625 -5.628 1.00 93.06 108 THR A CA 1
ATOM 882 C C . THR A 1 108 ? -2.484 15.107 -5.283 1.00 93.06 108 THR A C 1
ATOM 884 O O . THR A 1 108 ? -1.828 15.950 -5.900 1.00 93.06 108 THR A O 1
ATOM 887 N N . LEU A 1 109 ? -3.315 15.417 -4.283 1.00 92.06 109 LEU A N 1
ATOM 888 C CA . LEU A 1 109 ? -3.544 16.764 -3.750 1.00 92.06 109 LEU A CA 1
ATOM 889 C C . LEU A 1 109 ? -2.735 17.045 -2.471 1.00 92.06 109 LEU A C 1
ATOM 891 O O . LEU A 1 109 ? -2.870 18.103 -1.860 1.00 92.06 109 LEU A O 1
ATOM 895 N N . HIS A 1 110 ? -1.889 16.107 -2.039 1.00 95.06 110 HIS A N 1
ATOM 896 C CA . HIS A 1 110 ? -1.140 16.236 -0.794 1.00 95.06 110 HIS A CA 1
ATOM 897 C C . HIS A 1 110 ? -0.098 17.386 -0.858 1.00 95.06 110 HIS A C 1
ATOM 899 O O . HIS A 1 110 ? 0.573 17.546 -1.875 1.00 95.06 110 HIS A O 1
ATOM 905 N N . PRO A 1 111 ? 0.151 18.154 0.224 1.00 93.56 111 PRO A N 1
ATOM 906 C CA . PRO A 1 111 ? 1.111 19.271 0.193 1.00 93.56 111 PRO A CA 1
ATOM 907 C C . PRO A 1 111 ? 2.563 18.861 -0.110 1.00 93.56 111 PRO A C 1
ATOM 909 O O . PRO A 1 111 ? 3.356 19.635 -0.644 1.00 93.56 111 PRO A O 1
ATOM 912 N N . SER A 1 112 ? 2.943 17.633 0.250 1.00 94.88 112 SER A N 1
ATOM 913 C CA . SER A 1 112 ? 4.277 17.103 -0.046 1.00 94.88 112 SER A CA 1
ATOM 914 C C . SER A 1 112 ? 4.399 16.687 -1.509 1.00 94.88 112 SER A C 1
ATOM 916 O O . SER A 1 112 ? 3.837 15.671 -1.921 1.00 94.88 112 SER A O 1
ATOM 918 N N . THR A 1 113 ? 5.248 17.395 -2.255 1.00 92.50 113 THR A N 1
ATOM 919 C CA . THR A 1 113 ? 5.594 17.078 -3.651 1.00 92.50 113 THR A CA 1
ATOM 920 C C . THR A 1 113 ? 6.069 15.636 -3.832 1.00 92.50 113 THR A C 1
ATOM 922 O O . THR A 1 113 ? 5.731 14.991 -4.819 1.00 92.50 113 THR A O 1
ATOM 925 N N . ARG A 1 114 ? 6.797 15.081 -2.853 1.00 89.88 114 ARG A N 1
ATOM 926 C CA . ARG A 1 114 ? 7.265 13.687 -2.883 1.00 89.88 114 ARG A CA 1
ATOM 927 C C . ARG A 1 114 ? 6.108 12.684 -2.855 1.00 89.88 114 ARG A C 1
ATOM 929 O O . ARG A 1 114 ? 6.171 11.678 -3.557 1.00 89.88 114 ARG A O 1
ATOM 936 N N . ILE A 1 115 ? 5.083 12.945 -2.045 1.00 92.81 115 ILE A N 1
ATOM 937 C CA . ILE A 1 115 ? 3.884 12.102 -1.958 1.00 92.81 115 ILE A CA 1
ATOM 938 C C . ILE A 1 115 ? 3.055 12.244 -3.230 1.00 92.81 115 ILE A C 1
ATOM 940 O O . ILE A 1 115 ? 2.690 11.227 -3.806 1.00 92.81 115 ILE A O 1
ATOM 944 N N . VAL A 1 116 ? 2.852 13.468 -3.725 1.00 91.75 116 VAL A N 1
ATOM 945 C CA . VAL A 1 116 ? 2.124 13.719 -4.981 1.00 91.75 116 VAL A CA 1
ATOM 946 C C . VAL A 1 116 ? 2.760 12.975 -6.149 1.00 91.75 116 VAL A C 1
ATOM 948 O O . VAL A 1 116 ? 2.063 12.280 -6.883 1.00 91.75 116 VAL A O 1
ATOM 951 N N . SER A 1 117 ? 4.083 13.064 -6.309 1.00 85.19 117 SER A N 1
ATOM 952 C CA . SER A 1 117 ? 4.790 12.339 -7.368 1.00 85.19 117 SER A CA 1
ATOM 953 C C . SER A 1 117 ? 4.646 10.826 -7.215 1.00 85.19 117 SER A C 1
ATOM 955 O O . SER A 1 117 ? 4.416 10.130 -8.199 1.00 85.19 117 SER A O 1
ATOM 957 N N . ALA A 1 118 ? 4.741 10.298 -5.991 1.00 86.50 118 ALA A N 1
ATOM 958 C CA . ALA A 1 118 ? 4.548 8.873 -5.740 1.00 86.50 118 ALA A CA 1
ATOM 959 C C . ALA A 1 118 ? 3.105 8.413 -6.026 1.00 86.50 118 ALA A C 1
ATOM 961 O O . ALA A 1 118 ? 2.924 7.376 -6.658 1.00 86.50 118 ALA A O 1
ATOM 962 N N . ALA A 1 119 ? 2.106 9.209 -5.649 1.00 88.50 119 ALA A N 1
ATOM 963 C CA . ALA A 1 119 ? 0.695 8.927 -5.874 1.00 88.50 119 ALA A CA 1
ATOM 964 C C . ALA A 1 119 ? 0.344 8.954 -7.364 1.00 88.50 119 ALA A C 1
ATOM 966 O O . ALA A 1 119 ? -0.238 8.006 -7.882 1.00 88.50 119 ALA A O 1
ATOM 967 N N . ARG A 1 120 ? 0.790 9.991 -8.086 1.00 84.88 120 AR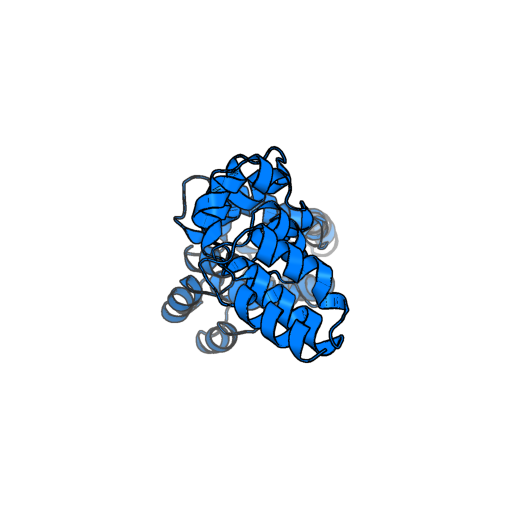G A N 1
ATOM 968 C CA . ARG A 1 120 ? 0.613 10.096 -9.542 1.00 84.88 120 ARG A CA 1
ATOM 969 C C . ARG A 1 120 ? 1.252 8.927 -10.280 1.00 84.88 120 ARG A C 1
ATOM 971 O O . ARG A 1 120 ? 0.641 8.404 -11.205 1.00 84.88 120 ARG A O 1
ATOM 978 N N . ARG A 1 121 ? 2.443 8.488 -9.852 1.00 77.75 121 ARG A N 1
ATOM 979 C CA . ARG A 1 121 ? 3.078 7.281 -10.402 1.00 77.75 121 ARG A CA 1
ATOM 980 C C . ARG A 1 121 ? 2.185 6.063 -10.217 1.00 77.75 121 ARG A C 1
ATOM 982 O O . ARG A 1 121 ? 1.937 5.366 -11.186 1.00 77.75 121 ARG A O 1
ATOM 989 N N . HIS A 1 122 ? 1.669 5.843 -9.012 1.00 75.81 122 HIS A N 1
ATOM 990 C CA . HIS A 1 122 ? 0.813 4.693 -8.740 1.00 75.81 122 HIS A CA 1
ATOM 991 C C . HIS A 1 122 ? -0.472 4.712 -9.591 1.00 75.81 122 HIS A C 1
ATOM 993 O O . HIS A 1 122 ? -0.766 3.734 -10.275 1.00 75.81 122 HIS A O 1
ATOM 999 N N . VAL A 1 123 ? -1.191 5.842 -9.633 1.00 66.06 123 VAL A N 1
ATOM 1000 C CA . VAL A 1 123 ? -2.436 6.000 -10.418 1.00 66.06 123 VAL A CA 1
ATOM 1001 C C . VAL A 1 123 ? -2.199 5.758 -11.911 1.00 66.06 123 VAL A C 1
ATOM 1003 O O . VAL A 1 123 ? -2.921 4.987 -12.538 1.00 66.06 123 VAL A O 1
ATOM 1006 N N . SER A 1 124 ? -1.146 6.362 -12.464 1.00 64.56 124 SER A N 1
ATOM 1007 C CA . SER A 1 124 ? -0.780 6.252 -13.882 1.00 64.56 124 SER A CA 1
ATOM 1008 C C . SER A 1 124 ? -0.334 4.838 -14.295 1.00 64.56 124 SER A C 1
ATOM 1010 O O . SER A 1 124 ? -0.325 4.482 -15.469 1.00 64.56 124 SER A O 1
ATOM 1012 N N . ILE A 1 125 ? 0.039 4.006 -13.325 1.00 57.81 125 ILE A N 1
ATOM 1013 C CA . ILE A 1 125 ? 0.518 2.642 -13.554 1.00 57.81 125 ILE A CA 1
ATOM 1014 C C . ILE A 1 125 ? -0.602 1.607 -13.361 1.00 57.81 125 ILE A C 1
ATOM 1016 O O . ILE A 1 125 ? -0.626 0.597 -14.072 1.00 57.81 125 ILE A O 1
ATOM 1020 N N . VAL A 1 126 ? -1.504 1.826 -12.398 1.00 57.59 126 VAL A N 1
ATOM 1021 C CA . VAL A 1 126 ? -2.564 0.873 -12.021 1.00 57.59 126 VAL A CA 1
ATOM 1022 C C . VAL A 1 126 ? -3.855 1.075 -12.821 1.00 57.59 126 VAL A C 1
ATOM 1024 O O . VAL A 1 126 ? -4.510 0.084 -13.132 1.00 57.59 126 VAL A O 1
ATOM 1027 N N . GLY A 1 127 ? -4.206 2.311 -13.191 1.00 51.41 127 GLY A N 1
ATOM 1028 C CA . GLY A 1 127 ? -5.512 2.622 -13.790 1.00 51.41 127 GLY A CA 1
ATOM 1029 C C . GLY A 1 127 ? -5.532 2.604 -15.314 1.00 51.41 127 GLY A C 1
ATOM 1030 O O . GLY A 1 127 ? -6.321 1.893 -15.913 1.00 51.41 127 GLY A O 1
ATOM 1031 N N . GLU A 1 128 ? -4.648 3.348 -15.958 1.00 50.56 128 GLU A N 1
ATOM 1032 C CA . GLU A 1 128 ? -4.526 3.435 -17.410 1.00 50.56 128 GLU A CA 1
ATOM 1033 C C . GLU A 1 128 ? -3.173 4.077 -17.675 1.00 50.56 128 GLU A C 1
ATOM 1035 O O . GLU A 1 128 ? -2.742 4.954 -16.931 1.00 50.56 128 GLU A O 1
ATOM 1040 N N . VAL A 1 129 ? -2.489 3.621 -18.716 1.00 52.66 129 VAL A N 1
ATOM 1041 C CA . VAL A 1 12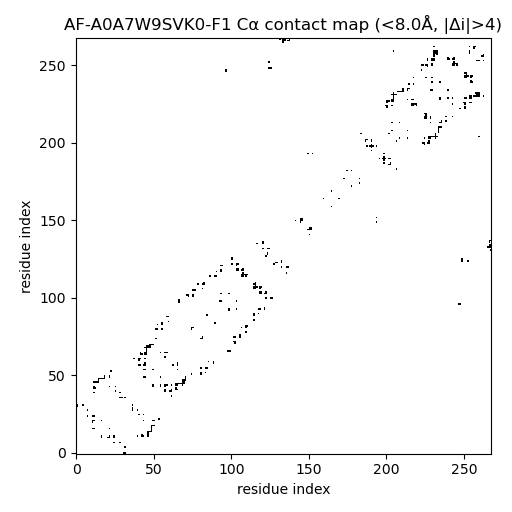9 ? -1.238 4.207 -19.190 1.00 52.66 129 VAL A CA 1
ATOM 1042 C C . VAL A 1 129 ? -1.553 5.616 -19.715 1.00 52.66 129 VAL A C 1
ATOM 1044 O O . VAL A 1 129 ? -1.789 5.805 -20.903 1.00 52.66 129 VAL A O 1
ATOM 1047 N N . THR A 1 130 ? -1.680 6.593 -18.816 1.00 57.59 130 THR A N 1
ATOM 1048 C CA . THR A 1 130 ? -2.053 7.972 -19.153 1.00 57.59 130 THR A CA 1
ATOM 1049 C C . THR A 1 130 ? -0.865 8.698 -19.764 1.00 57.59 130 THR A C 1
ATOM 1051 O O . THR A 1 130 ? 0.262 8.497 -19.320 1.00 57.59 130 THR A O 1
ATOM 1054 N N . GLU A 1 131 ? -1.105 9.592 -20.721 1.00 55.16 131 GLU A N 1
ATOM 1055 C CA . GLU A 1 131 ? -0.063 10.404 -21.362 1.00 55.16 131 GLU A CA 1
ATOM 1056 C C . GLU A 1 131 ? 0.905 11.026 -20.329 1.00 55.16 131 GLU A C 1
ATOM 1058 O O . GLU A 1 131 ? 0.486 11.710 -19.394 1.00 55.16 131 GLU A O 1
ATOM 1063 N N . GLY A 1 132 ? 2.210 10.752 -20.466 1.00 59.91 132 GLY A N 1
ATOM 1064 C CA . GLY A 1 132 ? 3.254 11.271 -19.577 1.00 59.91 132 GLY A CA 1
ATOM 1065 C C . GLY A 1 132 ? 3.673 10.352 -18.423 1.00 59.91 132 GLY A C 1
ATOM 1066 O O . GLY A 1 132 ? 4.576 10.729 -17.665 1.00 59.91 132 GLY A O 1
ATOM 1067 N N . TRP A 1 133 ? 3.087 9.154 -18.292 1.00 61.38 133 TRP A N 1
ATOM 1068 C CA . TRP A 1 133 ? 3.538 8.119 -17.346 1.00 61.38 133 TRP A CA 1
ATOM 1069 C C . TRP A 1 133 ? 5.029 7.829 -17.509 1.00 61.38 133 TRP A C 1
ATOM 1071 O O . TRP A 1 133 ? 5.765 7.669 -16.538 1.00 61.38 133 TRP A O 1
ATOM 1081 N N . GLU A 1 134 ? 5.498 7.845 -18.747 1.00 57.28 134 GLU A N 1
ATOM 1082 C CA . GLU A 1 134 ? 6.831 7.427 -19.110 1.00 57.28 134 GLU A CA 1
ATOM 1083 C C . GLU A 1 134 ? 7.932 8.285 -18.489 1.00 57.28 134 GLU A C 1
ATOM 1085 O O . GLU A 1 134 ? 8.928 7.764 -17.985 1.00 57.28 134 GLU A O 1
ATOM 1090 N N . ARG A 1 135 ? 7.720 9.605 -18.461 1.00 61.88 135 ARG A N 1
ATOM 1091 C CA . ARG A 1 135 ? 8.655 10.558 -17.856 1.00 61.88 135 ARG A CA 1
ATOM 1092 C C . ARG A 1 135 ? 8.751 10.340 -16.347 1.00 61.88 135 ARG A C 1
ATOM 1094 O O . ARG A 1 135 ? 9.840 10.352 -15.781 1.00 61.88 135 ARG A O 1
ATOM 1101 N N . ALA A 1 136 ? 7.617 10.078 -15.694 1.00 60.03 136 ALA A N 1
ATOM 1102 C CA . ALA A 1 136 ? 7.579 9.799 -14.260 1.00 60.03 136 ALA A CA 1
ATOM 1103 C C . ALA A 1 136 ? 8.283 8.475 -13.913 1.00 60.03 136 ALA A C 1
ATOM 1105 O O . ALA A 1 136 ? 8.937 8.377 -12.869 1.00 60.03 136 ALA A O 1
ATOM 1106 N N . VAL A 1 137 ? 8.183 7.475 -14.797 1.00 57.38 137 VAL A N 1
ATOM 1107 C CA . VAL A 1 137 ? 8.924 6.215 -14.676 1.00 57.38 137 VAL A CA 1
ATOM 1108 C C . VAL A 1 137 ? 10.418 6.426 -14.895 1.00 57.38 137 VAL A C 1
ATOM 1110 O O . VAL A 1 137 ? 11.219 5.925 -14.107 1.00 57.38 137 VAL A O 1
ATOM 1113 N N . ARG A 1 138 ? 10.815 7.215 -15.899 1.00 59.34 138 ARG A N 1
ATOM 1114 C CA . ARG A 1 138 ? 12.217 7.586 -16.123 1.00 59.34 138 ARG A CA 1
ATOM 1115 C C . ARG A 1 138 ? 12.826 8.257 -14.914 1.00 59.34 138 ARG A C 1
ATOM 1117 O O . ARG A 1 138 ? 13.874 7.807 -14.465 1.00 59.34 138 ARG A O 1
ATOM 1124 N N . ASP A 1 139 ? 12.202 9.301 -14.390 1.00 60.28 139 ASP A N 1
ATOM 1125 C CA . ASP A 1 139 ? 12.774 10.069 -13.285 1.00 60.28 139 ASP A CA 1
ATOM 1126 C C . ASP A 1 139 ? 12.955 9.203 -12.030 1.00 60.28 139 ASP A C 1
ATOM 1128 O O . ASP A 1 139 ? 13.955 9.333 -11.316 1.00 60.28 139 ASP A O 1
ATOM 1132 N N . ASP A 1 140 ? 12.038 8.262 -11.785 1.00 60.69 140 ASP A N 1
ATOM 1133 C CA . ASP A 1 140 ? 12.158 7.313 -10.678 1.00 60.69 140 ASP A CA 1
ATOM 1134 C C . ASP A 1 140 ? 13.232 6.261 -10.922 1.00 60.69 140 ASP A C 1
ATOM 1136 O O . ASP A 1 140 ? 14.071 6.039 -10.052 1.00 60.69 140 ASP A O 1
ATOM 1140 N N . TRP A 1 141 ? 13.258 5.659 -12.111 1.00 57.53 141 TRP A N 1
ATOM 1141 C CA . TRP A 1 141 ? 14.268 4.673 -12.474 1.00 57.53 141 TRP A CA 1
ATOM 1142 C C . TRP A 1 141 ? 15.665 5.293 -12.422 1.00 57.53 141 TRP A C 1
ATOM 1144 O O . TRP A 1 141 ? 16.580 4.719 -11.840 1.00 57.53 141 TRP A O 1
ATOM 1154 N N . VAL A 1 142 ? 15.812 6.528 -12.910 1.00 57.94 142 VAL A N 1
ATOM 1155 C CA . VAL A 1 142 ? 17.037 7.325 -12.799 1.00 57.94 142 VAL A CA 1
ATOM 1156 C C . VAL A 1 142 ? 17.396 7.576 -11.330 1.00 57.94 142 VAL A C 1
ATOM 1158 O O . VAL A 1 142 ? 18.558 7.458 -10.946 1.00 57.94 142 VAL A O 1
ATOM 1161 N N . THR A 1 143 ? 16.419 7.888 -10.479 1.00 58.72 143 THR A N 1
ATOM 1162 C CA . THR A 1 143 ? 16.639 8.126 -9.043 1.00 58.72 143 THR A CA 1
ATOM 1163 C C . THR A 1 143 ? 17.019 6.848 -8.286 1.00 58.72 143 THR A C 1
ATOM 1165 O O . THR A 1 143 ? 17.927 6.885 -7.454 1.00 58.72 143 THR A O 1
ATOM 1168 N N . GLN A 1 144 ? 16.374 5.716 -8.574 1.00 54.94 144 GLN A N 1
ATOM 1169 C CA . GLN A 1 144 ? 16.687 4.408 -7.992 1.00 54.94 144 GLN A CA 1
ATOM 1170 C C . GLN A 1 144 ? 18.054 3.911 -8.455 1.00 54.94 144 GLN A C 1
ATOM 1172 O O . GLN A 1 144 ? 18.898 3.611 -7.620 1.00 54.94 144 GLN A O 1
ATOM 1177 N N . LEU A 1 145 ? 18.341 3.947 -9.757 1.00 53.84 145 LEU A N 1
ATOM 1178 C CA . LEU A 1 145 ? 19.659 3.602 -10.296 1.00 53.84 145 LEU A CA 1
ATOM 1179 C C . LEU A 1 145 ? 20.769 4.539 -9.776 1.00 53.84 145 LEU A C 1
ATOM 1181 O O . LEU A 1 145 ? 21.918 4.113 -9.666 1.00 53.84 145 LEU A O 1
ATOM 1185 N N . ARG A 1 146 ? 20.471 5.813 -9.463 1.00 52.28 146 ARG A N 1
ATOM 1186 C CA . ARG A 1 146 ? 21.424 6.732 -8.803 1.00 52.28 146 ARG A CA 1
ATOM 1187 C C . ARG A 1 146 ? 21.704 6.335 -7.357 1.00 52.28 146 ARG A C 1
ATOM 1189 O O . ARG A 1 146 ? 22.837 6.499 -6.915 1.00 52.28 146 ARG A O 1
ATOM 1196 N N . ARG A 1 147 ? 20.697 5.843 -6.628 1.00 53.34 147 ARG A N 1
ATOM 1197 C CA . ARG A 1 147 ? 20.877 5.300 -5.270 1.00 53.34 147 ARG A CA 1
ATOM 1198 C C . ARG A 1 147 ? 21.641 3.980 -5.293 1.00 53.34 147 ARG A C 1
ATOM 1200 O O . ARG A 1 147 ? 22.514 3.780 -4.458 1.00 53.34 147 ARG A O 1
ATOM 1207 N N . ASP A 1 148 ? 21.373 3.147 -6.290 1.00 49.50 148 ASP A N 1
ATOM 1208 C CA . ASP A 1 148 ? 21.932 1.805 -6.419 1.00 49.50 148 ASP A CA 1
ATOM 1209 C C . ASP A 1 148 ? 23.170 1.773 -7.327 1.00 49.50 148 ASP A C 1
ATOM 1211 O O . ASP A 1 148 ? 23.281 0.878 -8.149 1.00 49.50 148 ASP A O 1
ATOM 1215 N N . SER A 1 149 ? 24.098 2.738 -7.240 1.00 50.03 149 SER A N 1
ATOM 1216 C CA . SER A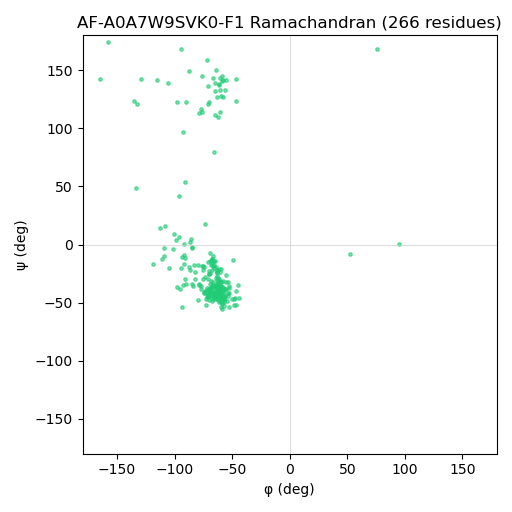 1 149 ? 25.400 2.788 -7.961 1.00 50.03 149 SER A CA 1
ATOM 1217 C C . SER A 1 149 ? 25.388 2.620 -9.499 1.00 50.03 149 SER A C 1
ATOM 1219 O O . SER A 1 149 ? 26.405 2.847 -10.151 1.00 50.03 149 SER A O 1
ATOM 1221 N N . ALA A 1 150 ? 24.259 2.278 -10.108 1.00 43.91 150 ALA A N 1
ATOM 1222 C CA . ALA A 1 150 ? 24.113 1.785 -11.466 1.00 43.91 150 ALA A CA 1
ATOM 1223 C C . ALA A 1 150 ? 24.084 2.923 -12.478 1.00 43.91 150 ALA A C 1
ATOM 1225 O O . ALA A 1 150 ? 24.541 2.751 -13.599 1.00 43.91 150 ALA A O 1
ATOM 1226 N N . LEU A 1 151 ? 23.600 4.107 -12.086 1.00 39.69 151 LEU A N 1
ATOM 1227 C CA . LEU A 1 151 ? 23.634 5.306 -12.927 1.00 39.69 151 LEU A CA 1
ATOM 1228 C C . LEU A 1 151 ? 24.956 6.062 -12.818 1.00 39.69 151 LEU A C 1
ATOM 1230 O O . LEU A 1 151 ? 25.442 6.568 -13.824 1.00 39.69 151 LEU A O 1
ATOM 1234 N N . VAL A 1 152 ? 25.581 6.062 -11.634 1.00 45.16 152 VAL A N 1
ATOM 1235 C CA . VAL A 1 152 ? 26.992 6.460 -11.482 1.00 45.16 152 VAL A CA 1
ATOM 1236 C C . VAL A 1 152 ? 27.865 5.553 -12.347 1.00 45.16 152 VAL A C 1
ATOM 1238 O O . VAL A 1 152 ? 28.789 6.031 -12.999 1.00 45.16 152 VAL A O 1
ATOM 1241 N N . TRP A 1 153 ? 27.530 4.262 -12.420 1.00 46.81 153 TRP A N 1
ATOM 1242 C CA . TRP A 1 153 ? 28.188 3.316 -13.307 1.00 46.81 153 TRP A CA 1
ATOM 1243 C C . TRP A 1 153 ? 27.804 3.504 -14.783 1.00 46.81 153 TRP A C 1
ATOM 1245 O O . TRP A 1 153 ? 28.711 3.515 -15.585 1.00 46.81 153 TRP A O 1
ATOM 1255 N N . LEU A 1 154 ? 26.550 3.759 -15.182 1.00 41.47 154 LEU A N 1
ATOM 1256 C CA . LEU A 1 154 ? 26.180 4.040 -16.588 1.00 41.47 154 LEU A CA 1
ATOM 1257 C C . LEU A 1 154 ? 26.800 5.348 -17.109 1.00 41.47 154 LEU A C 1
ATOM 1259 O O . LEU A 1 154 ? 27.225 5.413 -18.259 1.00 41.47 154 LEU A O 1
ATOM 1263 N N . GLN A 1 155 ? 26.912 6.374 -16.261 1.00 44.47 155 GLN A N 1
ATOM 1264 C CA . GLN A 1 155 ? 27.647 7.605 -16.574 1.00 44.47 155 GLN A CA 1
ATOM 1265 C C . GLN A 1 155 ? 29.157 7.348 -16.651 1.00 44.47 155 GLN A C 1
ATOM 1267 O O . GLN A 1 155 ? 29.810 7.820 -17.580 1.00 44.47 155 GLN A O 1
ATOM 1272 N N . ARG A 1 156 ? 29.713 6.537 -15.740 1.00 42.16 156 ARG A N 1
ATOM 1273 C CA . ARG A 1 156 ? 31.102 6.064 -15.837 1.00 42.16 156 ARG A CA 1
ATOM 1274 C C . ARG A 1 156 ? 31.331 5.081 -16.975 1.00 42.16 156 ARG A C 1
ATOM 1276 O O . ARG A 1 156 ? 32.457 5.034 -17.415 1.00 42.16 156 ARG A O 1
ATOM 1283 N N . ALA A 1 157 ? 30.326 4.355 -17.462 1.00 43.06 157 ALA A N 1
ATOM 1284 C CA . ALA A 1 157 ? 30.349 3.443 -18.607 1.00 43.06 157 ALA A CA 1
ATOM 1285 C C . ALA A 1 157 ? 30.322 4.227 -19.920 1.00 43.06 157 ALA A C 1
ATOM 1287 O O . ALA A 1 157 ? 31.031 3.876 -20.857 1.00 43.06 157 ALA A O 1
ATOM 1288 N N . GLY A 1 158 ? 29.596 5.350 -19.945 1.00 42.88 158 GLY A N 1
ATOM 1289 C CA . GLY A 1 158 ? 29.777 6.400 -20.946 1.00 42.88 158 GLY A CA 1
ATOM 1290 C C . GLY A 1 158 ? 31.212 6.942 -20.956 1.00 42.88 158 GLY A C 1
ATOM 1291 O O . GLY A 1 158 ? 31.785 7.093 -22.025 1.00 42.88 158 GLY A O 1
ATOM 1292 N N . GLY A 1 159 ? 31.833 7.120 -19.782 1.00 39.22 159 GLY A N 1
ATOM 1293 C CA . GLY A 1 159 ? 33.275 7.399 -19.654 1.00 39.22 159 GLY A CA 1
ATOM 1294 C C . GLY A 1 159 ? 34.194 6.182 -19.879 1.00 39.22 159 GLY A C 1
ATOM 1295 O O . GLY A 1 159 ? 35.352 6.323 -20.246 1.00 39.22 159 GLY A O 1
ATOM 1296 N N . LEU A 1 160 ? 33.699 4.956 -19.721 1.00 39.66 160 LEU A N 1
ATOM 1297 C CA . LEU A 1 160 ? 34.429 3.713 -19.975 1.00 39.66 160 LEU A CA 1
ATOM 1298 C C . LEU A 1 160 ? 34.444 3.423 -21.472 1.00 39.66 160 LEU A C 1
ATOM 1300 O O . LEU A 1 160 ? 35.316 2.696 -21.906 1.00 39.66 160 LEU A O 1
ATOM 1304 N N . ALA A 1 161 ? 33.570 4.032 -22.277 1.00 40.34 161 ALA A N 1
ATOM 1305 C CA . ALA A 1 161 ? 33.777 4.120 -23.719 1.00 40.34 161 ALA A CA 1
ATOM 1306 C C . ALA A 1 161 ? 35.081 4.880 -24.038 1.00 40.34 161 ALA A C 1
ATOM 1308 O O . ALA A 1 161 ? 35.824 4.463 -24.920 1.00 40.34 161 ALA A O 1
ATOM 1309 N N . GLU A 1 162 ? 35.427 5.917 -23.263 1.00 39.25 162 GLU A N 1
ATOM 1310 C CA . GLU A 1 162 ? 36.716 6.621 -23.370 1.00 39.25 162 GLU A CA 1
ATOM 1311 C C . GLU A 1 162 ? 37.885 5.824 -22.757 1.00 39.25 162 GLU A C 1
ATOM 1313 O O . GLU A 1 162 ? 39.007 5.907 -23.246 1.00 39.25 162 GLU A O 1
ATOM 1318 N N . GLY A 1 163 ? 37.641 4.998 -21.734 1.00 37.16 163 GLY A N 1
ATOM 1319 C CA . GLY A 1 163 ? 38.652 4.094 -21.158 1.00 37.16 163 GLY A CA 1
ATOM 1320 C C . GLY A 1 163 ? 38.927 2.831 -21.993 1.00 37.16 163 GLY A C 1
ATOM 1321 O O . GLY A 1 163 ? 40.072 2.412 -22.137 1.00 37.16 163 GLY A O 1
ATOM 1322 N N . ILE A 1 164 ? 37.894 2.241 -22.598 1.00 37.25 164 ILE A N 1
ATOM 1323 C CA . ILE A 1 164 ? 37.975 1.113 -23.539 1.00 37.25 164 ILE A CA 1
ATOM 1324 C C . ILE A 1 164 ? 38.645 1.567 -24.847 1.00 37.25 164 ILE A C 1
ATOM 1326 O O . ILE A 1 164 ? 39.407 0.787 -25.418 1.00 37.25 164 ILE A O 1
ATOM 1330 N N . ASN A 1 165 ? 38.476 2.836 -25.257 1.00 38.69 165 ASN A N 1
ATOM 1331 C CA . ASN A 1 165 ? 39.229 3.456 -26.361 1.00 38.69 165 ASN A CA 1
ATOM 1332 C C . ASN A 1 165 ? 40.757 3.374 -26.181 1.00 38.69 165 ASN A C 1
ATOM 1334 O O . ASN A 1 165 ? 41.481 3.386 -27.173 1.00 38.69 165 ASN A O 1
ATOM 1338 N N . ALA A 1 166 ? 41.261 3.286 -24.945 1.00 40.00 166 ALA A N 1
ATOM 1339 C CA . ALA A 1 166 ? 42.692 3.131 -24.681 1.00 40.00 166 ALA A CA 1
ATOM 1340 C C . ALA A 1 166 ? 43.157 1.660 -24.680 1.00 40.00 166 ALA A C 1
ATOM 1342 O O . ALA A 1 166 ? 44.349 1.400 -24.825 1.00 40.00 166 ALA A O 1
ATOM 1343 N N . ALA A 1 167 ? 42.239 0.699 -24.519 1.00 36.28 167 ALA A N 1
ATOM 1344 C CA . ALA A 1 167 ? 42.556 -0.722 -24.350 1.00 36.28 167 ALA A CA 1
ATOM 1345 C C . ALA A 1 167 ? 42.282 -1.589 -25.596 1.00 36.28 167 ALA A C 1
ATOM 1347 O O . ALA A 1 167 ? 42.859 -2.669 -25.708 1.00 36.28 167 ALA A O 1
ATOM 1348 N N . PHE A 1 168 ? 41.441 -1.144 -26.542 1.00 35.69 168 PHE A N 1
ATOM 1349 C CA . PHE A 1 168 ? 41.113 -1.895 -27.763 1.00 35.69 168 PHE A CA 1
ATOM 1350 C C . PHE A 1 168 ? 41.132 -0.992 -29.017 1.00 35.69 168 PHE A C 1
ATOM 1352 O O . PHE A 1 168 ? 40.392 -0.011 -29.066 1.00 35.69 168 PHE A O 1
ATOM 1359 N N . PRO A 1 169 ? 41.929 -1.305 -30.062 1.00 33.06 169 PRO A N 1
ATOM 1360 C CA . PRO A 1 169 ? 42.199 -0.399 -31.181 1.00 33.06 169 PRO A CA 1
ATOM 1361 C C . PRO A 1 169 ? 41.205 -0.577 -32.344 1.00 33.06 169 PRO A C 1
ATOM 1363 O O . PRO A 1 169 ? 41.619 -0.802 -33.480 1.00 33.06 169 PRO A O 1
ATOM 1366 N N . TYR A 1 170 ? 39.895 -0.502 -32.092 1.00 34.59 170 TYR A N 1
ATOM 1367 C CA . TYR A 1 170 ? 38.894 -0.546 -33.168 1.00 34.59 170 TYR A CA 1
ATOM 1368 C C . TYR A 1 170 ? 37.881 0.608 -33.069 1.00 34.59 170 TYR A C 1
ATOM 1370 O O . TYR A 1 170 ? 37.494 0.986 -31.964 1.00 34.59 170 TYR A O 1
ATOM 1378 N N . PRO A 1 171 ? 37.439 1.178 -34.211 1.00 37.88 171 PRO A N 1
ATOM 1379 C CA . PRO A 1 171 ? 36.510 2.305 -34.245 1.00 37.88 171 PRO A CA 1
ATOM 1380 C C . PRO A 1 171 ? 35.133 1.932 -33.675 1.00 37.88 171 PRO A C 1
ATOM 1382 O O . PRO A 1 171 ? 34.594 0.852 -33.925 1.00 37.88 171 PRO A O 1
ATOM 1385 N N . ILE A 1 172 ? 34.572 2.856 -32.894 1.00 43.47 172 ILE A N 1
ATOM 1386 C CA . ILE A 1 172 ? 33.398 2.669 -32.036 1.00 43.47 172 ILE A CA 1
ATOM 1387 C C . ILE A 1 172 ? 32.161 2.308 -32.866 1.00 43.47 172 ILE A C 1
ATOM 1389 O O . ILE A 1 172 ? 31.569 3.151 -33.539 1.00 43.47 172 ILE A O 1
ATOM 1393 N N . THR A 1 173 ? 31.717 1.059 -32.746 1.00 39.81 173 THR A N 1
ATOM 1394 C CA . THR A 1 173 ? 30.349 0.665 -33.091 1.00 39.81 173 THR A CA 1
ATOM 1395 C C . THR A 1 173 ? 29.553 0.638 -31.777 1.00 39.81 173 THR A C 1
ATOM 1397 O O . THR A 1 173 ? 29.969 -0.064 -30.855 1.00 39.81 173 THR A O 1
ATOM 1400 N N . PRO A 1 174 ? 28.450 1.397 -31.623 1.00 43.34 174 PRO A N 1
ATOM 1401 C CA . PRO A 1 174 ? 27.601 1.344 -30.428 1.00 43.34 174 PRO A CA 1
ATOM 1402 C C . PRO A 1 174 ? 27.273 -0.102 -30.019 1.00 43.34 174 PRO A C 1
ATOM 1404 O O . PRO A 1 174 ? 27.025 -0.927 -30.891 1.00 43.34 174 PRO A O 1
ATOM 1407 N N . LEU A 1 175 ? 27.214 -0.422 -28.718 1.00 43.69 175 LEU A N 1
ATOM 1408 C CA . LEU A 1 175 ? 26.936 -1.787 -28.218 1.00 43.69 175 LEU A CA 1
ATOM 1409 C C . LEU A 1 175 ? 25.730 -2.484 -28.905 1.00 43.69 175 LEU A C 1
ATOM 1411 O O . LEU A 1 175 ? 25.850 -3.660 -29.249 1.00 43.69 175 LEU A O 1
ATOM 1415 N N . PRO A 1 176 ? 24.606 -1.791 -29.208 1.00 43.69 176 PRO A N 1
ATOM 1416 C CA . PRO A 1 176 ? 23.474 -2.375 -29.944 1.00 43.69 176 PRO A CA 1
ATOM 1417 C C . PRO A 1 176 ? 23.762 -2.726 -31.413 1.00 43.69 176 PRO A C 1
ATOM 1419 O O . PRO A 1 176 ? 22.952 -3.391 -32.057 1.00 43.69 176 PRO A O 1
ATOM 1422 N N . LEU A 1 177 ? 24.878 -2.246 -31.955 1.00 44.59 177 LEU A N 1
ATOM 1423 C CA . LEU A 1 177 ? 25.306 -2.380 -33.345 1.00 44.59 177 LEU A CA 1
ATOM 1424 C C . LEU A 1 177 ? 26.507 -3.329 -33.509 1.00 44.59 177 LEU A C 1
ATOM 1426 O O . LEU A 1 177 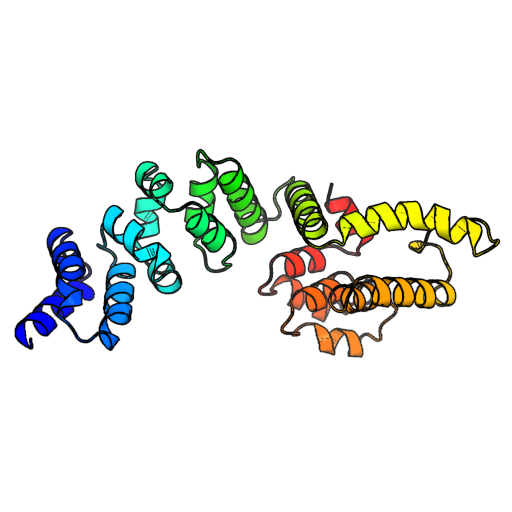? 26.808 -3.716 -34.633 1.00 44.59 177 LEU A O 1
ATOM 1430 N N . LEU A 1 178 ? 27.155 -3.764 -32.421 1.00 49.72 178 LEU A N 1
ATOM 1431 C CA . LEU A 1 178 ? 28.176 -4.816 -32.483 1.00 49.72 178 LEU A CA 1
ATOM 1432 C C . LEU A 1 178 ? 27.563 -6.151 -32.941 1.00 49.72 178 LEU A C 1
ATOM 1434 O O . LEU A 1 178 ? 26.403 -6.418 -32.639 1.00 49.72 178 LEU A O 1
ATOM 1438 N N . PRO A 1 179 ? 28.297 -7.039 -33.616 1.00 62.25 179 PRO A N 1
ATOM 1439 C CA . PRO A 1 179 ? 27.875 -8.426 -33.795 1.00 62.25 179 PRO A CA 1
ATOM 1440 C C . PRO A 1 179 ? 27.665 -9.117 -32.436 1.00 62.25 179 PRO A C 1
ATOM 1442 O O . PRO A 1 179 ? 28.442 -8.904 -31.508 1.00 62.25 179 PRO A O 1
ATOM 1445 N N . GLU A 1 180 ? 26.642 -9.969 -32.321 1.00 55.53 180 GLU A N 1
ATOM 1446 C CA . GLU A 1 180 ? 26.299 -10.739 -31.103 1.00 55.53 180 GLU A CA 1
ATOM 1447 C C . GLU A 1 180 ? 27.520 -11.378 -30.390 1.00 55.53 180 GLU A C 1
ATOM 1449 O O . GLU A 1 180 ? 27.707 -11.117 -29.198 1.00 55.53 180 GLU A O 1
ATOM 1454 N N . PRO A 1 181 ? 28.461 -12.044 -31.104 1.00 60.91 181 PRO A N 1
ATOM 1455 C CA . PRO A 1 181 ? 29.646 -12.652 -30.485 1.00 60.91 181 PRO A CA 1
ATOM 1456 C C . PRO A 1 181 ? 30.560 -11.658 -29.754 1.00 60.91 181 PRO A C 1
ATOM 1458 O O . PRO A 1 181 ? 31.326 -12.044 -28.876 1.00 60.91 181 PRO A O 1
ATOM 1461 N N . GLN A 1 182 ? 30.499 -10.377 -30.124 1.00 60.84 182 GLN A N 1
ATOM 1462 C CA . GLN A 1 182 ? 31.323 -9.311 -29.554 1.00 60.84 182 GLN A CA 1
ATOM 1463 C C . GLN A 1 182 ? 30.618 -8.581 -28.401 1.00 60.84 182 GLN A C 1
ATOM 1465 O O . GLN A 1 182 ? 31.284 -7.971 -27.568 1.00 60.84 182 GLN A O 1
ATOM 1470 N N . ARG A 1 183 ? 29.281 -8.659 -28.308 1.00 59.97 183 ARG A N 1
ATOM 1471 C CA . ARG A 1 183 ? 28.511 -8.040 -27.213 1.00 59.97 183 ARG A CA 1
ATOM 1472 C C . ARG A 1 183 ? 28.646 -8.818 -25.913 1.00 59.97 183 ARG A C 1
ATOM 1474 O O . ARG A 1 183 ? 28.776 -8.217 -24.849 1.00 59.97 183 ARG A O 1
ATOM 1481 N N . LEU A 1 184 ? 28.620 -10.145 -26.003 1.00 55.34 184 LEU A N 1
ATOM 1482 C CA . LEU A 1 184 ? 28.559 -11.034 -24.847 1.00 55.34 184 LEU A CA 1
ATOM 1483 C C . LEU A 1 184 ? 29.753 -10.871 -23.879 1.00 55.34 184 LEU A C 1
ATOM 1485 O O . LEU A 1 184 ? 29.501 -10.714 -22.686 1.00 55.34 184 LEU A O 1
ATOM 1489 N N . PRO A 1 185 ? 31.028 -10.810 -24.319 1.00 57.78 185 PRO A N 1
ATOM 1490 C CA . PRO A 1 185 ? 32.158 -10.595 -23.408 1.00 57.78 185 PRO A CA 1
ATOM 1491 C C . PRO A 1 185 ? 32.087 -9.249 -22.678 1.00 57.78 185 PRO A C 1
ATOM 1493 O O . PRO A 1 185 ? 32.411 -9.171 -21.496 1.00 57.78 185 PRO A O 1
ATOM 1496 N N . ILE A 1 186 ? 31.608 -8.206 -23.364 1.00 58.91 186 ILE A N 1
ATOM 1497 C CA . ILE A 1 186 ? 31.455 -6.861 -22.803 1.00 58.91 186 ILE A CA 1
ATOM 1498 C C . ILE A 1 186 ? 30.325 -6.859 -21.768 1.00 58.91 186 ILE A C 1
ATOM 1500 O O . ILE A 1 186 ? 30.526 -6.405 -20.649 1.00 58.91 186 ILE A O 1
ATOM 1504 N N . LEU A 1 187 ? 29.163 -7.434 -22.088 1.00 54.53 187 LEU A N 1
ATOM 1505 C CA . LEU A 1 187 ? 28.038 -7.555 -21.153 1.00 54.53 187 LEU A CA 1
ATOM 1506 C C . LEU A 1 187 ? 28.382 -8.408 -19.925 1.00 54.53 187 LEU A C 1
ATOM 1508 O O . LEU A 1 187 ? 27.964 -8.072 -18.819 1.00 54.53 187 LEU A O 1
ATOM 1512 N N . LEU A 1 188 ? 29.171 -9.473 -20.095 1.00 54.66 188 LEU A N 1
ATOM 1513 C CA . LEU A 1 188 ? 29.660 -10.309 -18.996 1.00 54.66 188 LEU A CA 1
ATOM 1514 C C . LEU A 1 188 ? 30.666 -9.574 -18.106 1.00 54.66 188 LEU A C 1
ATOM 1516 O O . LEU A 1 188 ? 30.652 -9.753 -16.890 1.00 54.66 188 LEU A O 1
ATOM 1520 N N . GLU A 1 189 ? 31.525 -8.739 -18.681 1.00 60.00 189 GLU A N 1
ATOM 1521 C CA . GLU A 1 189 ? 32.465 -7.926 -17.910 1.00 60.00 189 GLU A CA 1
ATOM 1522 C C . GLU A 1 189 ? 31.741 -6.814 -17.138 1.00 60.00 189 GLU A C 1
ATOM 1524 O O . GLU A 1 189 ? 31.963 -6.625 -15.943 1.00 60.00 189 GLU A O 1
ATOM 1529 N N . ILE A 1 190 ? 30.763 -6.171 -17.779 1.00 54.19 190 ILE A N 1
ATOM 1530 C CA . ILE A 1 190 ? 29.842 -5.221 -17.146 1.00 54.19 190 ILE A CA 1
ATOM 1531 C C . ILE A 1 190 ? 29.101 -5.885 -15.982 1.00 54.19 190 ILE A C 1
ATOM 1533 O O . ILE A 1 190 ? 29.042 -5.342 -14.879 1.00 54.19 190 ILE A O 1
ATOM 1537 N N . ALA A 1 191 ? 28.571 -7.084 -16.205 1.00 52.69 191 ALA A N 1
ATOM 1538 C CA . ALA A 1 191 ? 27.893 -7.887 -15.203 1.00 52.69 191 ALA A CA 1
ATOM 1539 C C . ALA A 1 191 ? 28.787 -8.160 -13.979 1.00 52.69 191 ALA A C 1
ATOM 1541 O O . ALA A 1 191 ? 28.376 -7.895 -12.847 1.00 52.69 191 ALA A O 1
ATOM 1542 N N . LYS A 1 192 ? 30.026 -8.620 -14.186 1.00 55.94 192 LYS A N 1
ATOM 1543 C CA . LYS A 1 192 ? 30.981 -8.881 -13.094 1.00 55.94 192 LYS A CA 1
ATOM 1544 C C . LYS A 1 192 ? 31.252 -7.641 -12.239 1.00 55.94 192 LYS A C 1
ATOM 1546 O O . LYS A 1 192 ? 31.390 -7.761 -11.025 1.00 55.94 192 LYS A O 1
ATOM 1551 N N . GLN A 1 193 ? 31.292 -6.461 -12.855 1.00 54.53 193 GLN A N 1
ATOM 1552 C CA . GLN A 1 193 ? 31.610 -5.198 -12.182 1.00 54.53 193 GLN A CA 1
ATOM 1553 C C . GLN A 1 193 ? 30.392 -4.510 -11.541 1.00 54.53 193 GLN A C 1
ATOM 1555 O O . GLN A 1 193 ? 30.549 -3.728 -10.607 1.00 54.53 193 GLN A O 1
ATOM 1560 N N . SER A 1 194 ? 29.175 -4.818 -12.000 1.00 52.16 194 SER A N 1
ATOM 1561 C CA . SER A 1 194 ? 27.924 -4.180 -11.548 1.00 52.16 194 SER A CA 1
ATOM 1562 C C . SER A 1 194 ? 27.319 -4.816 -10.284 1.00 52.16 194 SER A C 1
ATOM 1564 O O . SER A 1 194 ? 26.225 -4.449 -9.850 1.00 52.16 194 SER A O 1
ATOM 1566 N N . GLY A 1 195 ? 28.013 -5.786 -9.684 1.00 58.06 195 GLY A N 1
ATOM 1567 C CA . GLY A 1 195 ? 27.521 -6.566 -8.552 1.00 58.06 195 GLY A CA 1
ATOM 1568 C C . GLY A 1 195 ? 26.477 -7.627 -8.946 1.00 58.06 195 GLY A C 1
ATOM 1569 O O . GLY A 1 195 ? 25.932 -7.624 -10.053 1.00 58.06 195 GLY A O 1
ATOM 1570 N N . PRO A 1 196 ? 26.148 -8.554 -8.028 1.00 55.44 196 PRO A N 1
ATOM 1571 C CA . PRO A 1 196 ? 25.387 -9.772 -8.336 1.00 55.44 196 PRO A CA 1
ATOM 1572 C C . PRO A 1 196 ? 23.928 -9.535 -8.770 1.00 55.44 196 PRO A C 1
ATOM 1574 O O . PRO A 1 196 ? 23.264 -10.471 -9.211 1.00 55.44 196 PRO A O 1
ATOM 1577 N N . ARG A 1 197 ? 23.409 -8.305 -8.643 1.00 59.69 197 ARG A N 1
ATOM 1578 C CA . ARG A 1 197 ? 22.005 -7.970 -8.936 1.00 59.69 197 ARG A CA 1
ATOM 1579 C C . ARG A 1 197 ? 21.763 -7.487 -10.367 1.00 59.69 197 ARG A C 1
ATOM 1581 O O . ARG A 1 197 ? 20.726 -7.820 -10.926 1.00 59.69 197 ARG A O 1
ATOM 1588 N N . LEU A 1 198 ? 22.698 -6.750 -10.971 1.00 59.62 198 LEU A N 1
ATOM 1589 C CA . LEU A 1 198 ? 22.522 -6.153 -12.307 1.00 59.62 198 LEU A CA 1
ATOM 1590 C C . LEU A 1 198 ? 23.006 -7.066 -13.437 1.00 59.62 198 LEU A C 1
ATOM 1592 O O . LEU A 1 198 ? 22.425 -7.066 -14.522 1.00 59.62 198 LEU A O 1
ATOM 1596 N N . ALA A 1 199 ? 24.010 -7.898 -13.154 1.00 60.84 199 ALA A N 1
ATOM 1597 C CA . ALA A 1 199 ? 24.529 -8.908 -14.070 1.00 60.84 199 ALA A CA 1
ATOM 1598 C C . ALA A 1 199 ? 23.442 -9.775 -14.733 1.00 60.84 199 ALA A C 1
ATOM 1600 O O . ALA A 1 199 ? 23.410 -9.852 -15.963 1.00 60.84 199 ALA A O 1
ATOM 1601 N N . PRO A 1 200 ? 22.513 -10.387 -13.972 1.00 61.50 200 PRO A N 1
ATOM 1602 C CA . PRO A 1 200 ? 21.499 -11.252 -14.562 1.00 61.50 200 PRO A CA 1
ATOM 1603 C C . PRO A 1 200 ? 20.462 -10.465 -15.367 1.00 61.50 200 PRO A C 1
ATOM 1605 O O . PRO A 1 200 ? 19.915 -10.991 -16.325 1.00 61.50 200 PRO A O 1
ATOM 1608 N N . ILE A 1 201 ? 20.195 -9.207 -15.002 1.00 64.50 201 ILE A N 1
ATOM 1609 C CA . ILE A 1 201 ? 19.201 -8.361 -15.676 1.00 64.50 201 ILE A CA 1
ATOM 1610 C C . ILE A 1 201 ? 19.698 -7.984 -17.073 1.00 64.50 201 ILE A C 1
ATOM 1612 O O . ILE A 1 201 ? 18.952 -8.086 -18.044 1.00 64.50 201 ILE A O 1
ATOM 1616 N N . LEU A 1 202 ? 20.967 -7.584 -17.193 1.00 65.38 202 LEU A N 1
ATOM 1617 C CA . LEU A 1 202 ? 21.574 -7.246 -18.482 1.00 65.38 202 LEU A CA 1
ATOM 1618 C C . LEU A 1 202 ? 21.744 -8.478 -19.370 1.00 65.38 202 LEU A C 1
ATOM 1620 O O . LEU A 1 202 ? 21.443 -8.408 -20.558 1.00 65.38 202 LEU A O 1
ATOM 1624 N N . ALA A 1 203 ? 22.143 -9.610 -18.785 1.00 64.06 203 ALA A N 1
ATOM 1625 C CA . ALA A 1 203 ? 22.216 -10.875 -19.504 1.00 64.06 203 ALA A CA 1
ATOM 1626 C C . ALA A 1 203 ? 20.837 -11.273 -20.060 1.00 64.06 203 ALA A C 1
ATOM 1628 O O . ALA A 1 203 ? 20.683 -11.426 -21.265 1.00 64.06 203 ALA A O 1
ATOM 1629 N N . ILE A 1 204 ? 19.806 -11.321 -19.211 1.00 67.94 204 ILE A N 1
ATOM 1630 C CA . ILE A 1 204 ? 18.470 -11.764 -19.627 1.00 67.94 204 ILE A CA 1
ATOM 1631 C C . ILE A 1 204 ? 17.812 -10.777 -20.597 1.00 67.94 204 ILE A C 1
ATOM 1633 O O . ILE A 1 204 ? 17.090 -11.214 -21.481 1.00 67.94 204 ILE A O 1
ATOM 1637 N N . SER A 1 205 ? 18.027 -9.465 -20.469 1.00 67.50 205 SER A N 1
ATOM 1638 C CA . SER A 1 205 ? 17.354 -8.476 -21.332 1.00 67.50 205 SER A CA 1
ATOM 1639 C C . SER A 1 205 ? 18.012 -8.275 -22.698 1.00 67.50 205 SER A C 1
ATOM 1641 O O . SER A 1 205 ? 17.334 -7.830 -23.624 1.00 67.50 205 SER A O 1
ATOM 1643 N N . GLN A 1 206 ? 19.310 -8.571 -22.839 1.00 67.81 206 GLN A N 1
ATOM 1644 C CA . GLN A 1 206 ? 20.072 -8.242 -24.051 1.00 67.81 206 GLN A CA 1
ATOM 1645 C C . GLN A 1 206 ? 20.659 -9.442 -24.789 1.00 67.81 206 GLN A C 1
ATOM 1647 O O . GLN A 1 206 ? 21.037 -9.279 -25.950 1.00 67.81 206 GLN A O 1
ATOM 1652 N N . LEU A 1 207 ? 20.743 -10.613 -24.156 1.00 69.38 207 LEU A N 1
ATOM 1653 C CA . LEU A 1 207 ? 21.260 -11.809 -24.809 1.00 69.38 207 LEU A CA 1
ATOM 1654 C C . LEU A 1 207 ? 20.165 -12.565 -25.550 1.00 69.38 207 LEU A C 1
ATOM 1656 O O . LEU A 1 207 ? 18.992 -12.590 -25.153 1.00 69.38 207 LEU A O 1
ATOM 1660 N N . VAL A 1 208 ? 20.591 -13.217 -26.628 1.00 68.88 208 VAL A N 1
ATOM 1661 C CA . VAL A 1 208 ? 19.799 -14.230 -27.316 1.00 68.88 208 VAL A CA 1
ATOM 1662 C C . VAL A 1 208 ? 19.596 -15.409 -26.366 1.00 68.88 208 VAL A C 1
ATOM 1664 O O . VAL A 1 208 ? 20.539 -16.127 -26.043 1.00 68.88 208 VAL A O 1
ATOM 1667 N N . HIS A 1 209 ? 18.359 -15.600 -25.919 1.00 74.75 209 HIS A N 1
ATOM 1668 C CA . HIS A 1 209 ? 17.963 -16.711 -25.063 1.00 74.75 209 HIS A CA 1
ATOM 1669 C C . HIS A 1 209 ? 16.982 -17.596 -25.812 1.00 74.75 209 HIS A C 1
ATOM 1671 O O . HIS A 1 209 ? 16.089 -17.110 -26.511 1.00 74.75 209 HIS A O 1
ATOM 1677 N N . ALA A 1 210 ? 17.098 -18.910 -25.628 1.00 79.31 210 ALA A N 1
ATOM 1678 C CA . ALA A 1 210 ? 16.079 -19.799 -26.154 1.00 79.31 210 ALA A CA 1
ATOM 1679 C C . ALA A 1 210 ? 14.722 -19.455 -25.498 1.00 79.31 210 ALA A C 1
ATOM 1681 O O . ALA A 1 210 ? 14.658 -19.275 -24.278 1.00 79.31 210 ALA A O 1
ATOM 1682 N N . PRO A 1 211 ? 13.611 -19.415 -26.258 1.00 83.12 211 PRO A N 1
ATOM 1683 C CA . PRO A 1 211 ? 12.261 -19.199 -25.727 1.00 83.12 211 PRO A CA 1
ATOM 1684 C C . PRO A 1 211 ? 11.922 -20.023 -24.472 1.00 83.12 211 PRO A C 1
ATOM 1686 O O . PRO A 1 211 ? 11.214 -19.561 -23.576 1.00 83.12 211 PRO A O 1
ATOM 1689 N N . THR A 1 212 ? 12.444 -21.248 -24.391 1.00 83.62 212 THR A N 1
ATOM 1690 C CA . THR A 1 212 ? 12.276 -22.168 -23.259 1.00 83.62 212 THR A CA 1
ATOM 1691 C C . THR A 1 212 ? 12.997 -21.715 -21.992 1.00 83.62 212 THR A C 1
ATOM 1693 O O . THR A 1 212 ? 12.473 -21.924 -20.903 1.00 83.62 212 THR A O 1
ATOM 1696 N N . GLU A 1 213 ? 14.155 -21.064 -22.109 1.00 84.12 213 GLU A N 1
ATOM 1697 C CA . GLU A 1 213 ? 14.898 -20.521 -20.965 1.00 84.12 213 GLU A CA 1
ATOM 1698 C C . GLU A 1 213 ? 14.171 -19.315 -20.369 1.00 84.12 213 GLU A C 1
ATOM 1700 O O . GLU A 1 213 ? 13.997 -19.233 -19.155 1.00 84.12 213 GLU A O 1
ATOM 1705 N N . LEU A 1 214 ? 13.657 -18.418 -21.218 1.00 86.44 214 LEU A N 1
ATOM 1706 C CA . LEU A 1 214 ? 12.902 -17.237 -20.780 1.00 86.44 214 LEU A CA 1
ATOM 1707 C C . LEU A 1 214 ? 11.619 -17.612 -20.021 1.00 86.44 214 LEU A C 1
ATOM 1709 O O . LEU A 1 214 ? 11.250 -16.947 -19.050 1.00 86.44 214 LEU A O 1
ATOM 1713 N N . ARG A 1 215 ? 10.981 -18.731 -20.387 1.00 90.38 215 ARG A N 1
ATOM 1714 C CA . ARG A 1 215 ? 9.862 -19.313 -19.624 1.00 90.38 215 ARG A CA 1
ATOM 1715 C C . ARG A 1 215 ? 10.253 -19.772 -18.217 1.00 90.38 215 ARG A C 1
ATOM 1717 O O . ARG A 1 215 ? 9.396 -19.808 -17.346 1.00 90.38 215 ARG A O 1
ATOM 1724 N N . GLY A 1 216 ? 11.516 -20.092 -17.955 1.00 86.50 216 GLY A N 1
ATOM 1725 C CA . GLY A 1 216 ? 11.978 -20.417 -16.603 1.00 86.50 216 GLY A CA 1
ATOM 1726 C C . GLY A 1 216 ? 12.038 -19.204 -15.667 1.00 86.50 216 GLY A C 1
ATOM 1727 O O . GLY A 1 216 ? 12.144 -19.368 -14.455 1.00 86.50 216 GLY A O 1
ATOM 1728 N N . TYR A 1 217 ? 11.972 -17.986 -16.215 1.00 85.69 217 TYR A N 1
ATOM 1729 C CA . TYR A 1 217 ? 12.191 -16.752 -15.463 1.00 85.69 217 TYR A CA 1
ATOM 1730 C C . TYR A 1 217 ? 10.934 -15.897 -15.268 1.00 85.69 217 TYR A C 1
ATOM 1732 O O . TYR A 1 217 ? 10.967 -14.988 -14.439 1.00 85.69 217 TYR A O 1
ATOM 1740 N N . TYR A 1 218 ? 9.824 -16.161 -15.970 1.00 90.38 218 TYR A N 1
ATOM 1741 C CA . TYR A 1 218 ? 8.635 -15.297 -15.884 1.00 90.38 218 TYR A CA 1
ATOM 1742 C C . TYR A 1 218 ? 7.941 -15.333 -14.514 1.00 90.38 218 TYR A C 1
ATOM 1744 O O . TYR A 1 218 ? 7.239 -14.392 -14.179 1.00 90.38 218 TYR A O 1
ATOM 1752 N N . ASN A 1 219 ? 8.137 -16.382 -13.710 1.00 89.44 219 ASN A N 1
ATOM 1753 C CA . ASN A 1 219 ? 7.585 -16.507 -12.355 1.00 89.44 219 ASN A CA 1
ATOM 1754 C C . ASN A 1 219 ? 8.660 -16.375 -11.261 1.00 89.44 219 ASN A C 1
ATOM 1756 O O . ASN A 1 219 ? 8.442 -16.762 -10.113 1.00 89.44 219 ASN A O 1
ATOM 1760 N N . HIS A 1 220 ? 9.841 -15.858 -11.610 1.00 89.88 220 HIS A N 1
ATOM 1761 C CA . HIS A 1 220 ? 10.960 -15.756 -10.681 1.00 89.88 220 HIS A CA 1
ATOM 1762 C C . HIS A 1 220 ? 10.599 -14.848 -9.486 1.00 89.88 220 HIS A C 1
ATOM 1764 O O . HIS A 1 220 ? 10.026 -13.784 -9.714 1.00 89.88 220 HIS A O 1
ATOM 1770 N N . PRO A 1 221 ? 10.959 -15.177 -8.227 1.00 82.75 221 PRO A N 1
ATOM 1771 C CA . PRO A 1 221 ? 10.566 -14.383 -7.051 1.00 82.75 221 PRO A CA 1
ATOM 1772 C C . PRO A 1 221 ? 11.076 -12.934 -7.098 1.00 82.75 221 PRO A C 1
ATOM 1774 O O . PRO A 1 221 ? 10.367 -12.001 -6.728 1.00 82.75 221 PRO A O 1
ATOM 1777 N N . HIS A 1 222 ? 12.292 -12.732 -7.609 1.00 80.50 222 HIS A N 1
ATOM 1778 C CA . HIS A 1 222 ? 12.859 -11.404 -7.870 1.00 80.50 222 HIS A CA 1
ATOM 1779 C C . HIS A 1 222 ? 12.275 -10.782 -9.142 1.00 80.50 222 HIS A C 1
ATOM 1781 O O . HIS A 1 222 ? 12.472 -11.312 -10.242 1.00 80.50 222 HIS A O 1
ATOM 1787 N N . TRP A 1 223 ? 11.579 -9.657 -8.981 1.00 84.62 223 TRP A N 1
ATOM 1788 C CA . TRP A 1 223 ? 10.882 -8.959 -10.062 1.00 84.62 223 TRP A CA 1
ATOM 1789 C C . TRP A 1 223 ? 11.833 -8.439 -11.137 1.00 84.62 223 TRP A C 1
ATOM 1791 O O . TRP A 1 223 ? 11.457 -8.364 -12.301 1.00 84.62 223 TRP A O 1
ATOM 1801 N N . GLU A 1 224 ? 13.083 -8.151 -10.789 1.00 81.25 224 GLU A N 1
ATOM 1802 C CA . GLU A 1 224 ? 14.091 -7.628 -11.703 1.00 81.25 224 GLU A CA 1
ATOM 1803 C C . GLU A 1 224 ? 14.409 -8.613 -12.835 1.00 81.25 224 GLU A C 1
ATOM 1805 O O . GLU A 1 224 ? 14.670 -8.217 -13.972 1.00 81.25 224 GLU A O 1
ATOM 1810 N N . ARG A 1 225 ? 14.350 -9.919 -12.546 1.00 82.94 225 ARG A N 1
ATOM 1811 C CA . ARG A 1 225 ? 14.528 -10.960 -13.566 1.00 82.94 225 ARG A CA 1
ATOM 1812 C C . ARG A 1 225 ? 13.310 -11.068 -14.471 1.00 82.94 225 ARG A C 1
ATOM 1814 O O . ARG A 1 225 ? 13.472 -11.181 -15.680 1.00 82.94 225 ARG A O 1
ATOM 1821 N N . ARG A 1 226 ? 12.103 -10.960 -13.909 1.00 91.56 226 ARG A N 1
ATOM 1822 C CA . ARG A 1 226 ? 10.856 -10.913 -14.689 1.00 91.56 226 ARG A CA 1
ATOM 1823 C C . ARG A 1 226 ? 10.819 -9.676 -15.591 1.00 91.56 226 ARG A C 1
ATOM 1825 O O . ARG A 1 226 ? 10.430 -9.766 -16.750 1.00 91.56 226 ARG A O 1
ATOM 1832 N N . PHE A 1 227 ? 11.317 -8.545 -15.094 1.00 84.69 227 PHE A N 1
ATOM 1833 C CA . PHE A 1 227 ? 11.490 -7.308 -15.852 1.00 84.69 227 PHE A CA 1
ATOM 1834 C C . PHE A 1 227 ? 12.464 -7.492 -17.019 1.00 84.69 227 PHE A C 1
ATOM 1836 O O . PHE A 1 227 ? 12.170 -7.084 -18.138 1.00 84.69 227 PHE A O 1
ATOM 1843 N N . ALA A 1 228 ? 13.593 -8.168 -16.791 1.00 86.12 228 ALA A N 1
ATOM 1844 C CA . ALA A 1 228 ? 14.539 -8.483 -17.855 1.00 86.12 228 ALA A CA 1
ATOM 1845 C C . ALA A 1 228 ? 13.926 -9.385 -18.938 1.00 86.12 228 ALA A C 1
ATOM 1847 O O . ALA A 1 228 ? 14.132 -9.127 -20.122 1.00 86.12 228 ALA A O 1
ATOM 1848 N N . VAL A 1 229 ? 13.128 -10.390 -18.549 1.00 90.06 229 VAL A N 1
ATOM 1849 C CA . VAL A 1 229 ? 12.356 -11.213 -19.499 1.00 90.06 229 VAL A CA 1
ATOM 1850 C C . VAL A 1 229 ? 11.385 -10.343 -20.286 1.00 90.06 229 VAL A C 1
ATOM 1852 O O . VAL A 1 229 ? 11.328 -10.455 -21.503 1.00 90.06 229 VAL A O 1
ATOM 1855 N N . ALA A 1 230 ? 10.653 -9.449 -19.621 1.00 88.69 230 ALA A N 1
ATOM 1856 C CA . ALA A 1 230 ? 9.697 -8.560 -20.274 1.00 88.69 230 ALA A CA 1
ATOM 1857 C C . ALA A 1 230 ? 10.353 -7.639 -21.323 1.00 88.69 230 ALA A C 1
ATOM 1859 O O . ALA A 1 230 ? 9.727 -7.330 -22.334 1.00 88.69 230 ALA A O 1
ATOM 1860 N N . LEU A 1 231 ? 11.608 -7.233 -21.099 1.00 84.38 231 LEU A N 1
ATOM 1861 C CA . LEU A 1 231 ? 12.394 -6.408 -22.023 1.00 84.38 231 LEU A CA 1
ATOM 1862 C C . LEU A 1 231 ? 13.095 -7.195 -23.138 1.00 84.38 231 LEU A C 1
ATOM 1864 O O . LEU A 1 231 ? 13.524 -6.578 -24.118 1.00 84.38 231 LEU A O 1
ATOM 1868 N N . ASN A 1 232 ? 13.243 -8.516 -23.000 1.00 86.62 232 ASN A N 1
ATOM 1869 C CA . ASN A 1 232 ? 13.938 -9.321 -23.997 1.00 86.62 232 ASN A CA 1
ATOM 1870 C C . ASN A 1 232 ? 13.088 -9.398 -25.285 1.00 86.62 232 ASN A C 1
ATOM 1872 O O . ASN A 1 232 ? 11.953 -9.881 -25.243 1.00 86.62 232 ASN A O 1
ATOM 1876 N N . PRO A 1 233 ? 13.613 -8.978 -26.452 1.00 85.31 233 PRO A N 1
ATOM 1877 C CA . PRO A 1 233 ? 12.862 -8.997 -27.710 1.00 85.31 233 PRO A CA 1
ATOM 1878 C C . PRO A 1 233 ? 12.486 -10.411 -28.184 1.00 85.31 233 PRO A C 1
ATOM 1880 O O . PRO A 1 233 ? 11.570 -10.565 -28.987 1.00 85.31 233 PRO A O 1
ATOM 1883 N N . GLN A 1 234 ? 13.169 -11.444 -27.687 1.00 87.75 234 GLN A N 1
ATOM 1884 C CA . GLN A 1 234 ? 12.891 -12.855 -27.957 1.00 87.75 234 GLN A CA 1
ATOM 1885 C C . GLN A 1 234 ? 11.947 -13.490 -26.931 1.00 87.75 234 GLN A C 1
ATOM 1887 O O . GLN A 1 234 ? 11.631 -14.678 -27.041 1.00 87.75 234 GLN A O 1
ATOM 1892 N N . ALA A 1 235 ? 11.482 -12.728 -25.935 1.00 90.19 235 ALA A N 1
ATOM 1893 C CA . ALA A 1 235 ? 10.522 -13.225 -24.967 1.00 90.19 235 ALA A CA 1
ATOM 1894 C C . ALA A 1 235 ? 9.248 -13.712 -25.674 1.00 90.19 235 ALA A C 1
ATOM 1896 O O . ALA A 1 235 ? 8.643 -12.953 -26.443 1.00 90.19 235 ALA A O 1
ATOM 1897 N N . PRO A 1 236 ? 8.817 -14.961 -25.414 1.00 93.38 236 PRO A N 1
ATOM 1898 C CA . PRO A 1 236 ? 7.626 -15.514 -26.040 1.00 93.38 236 PRO A CA 1
ATOM 1899 C C . PRO A 1 236 ? 6.400 -14.630 -25.811 1.00 93.38 236 PRO A C 1
ATOM 1901 O O . PRO A 1 236 ? 6.213 -14.064 -24.731 1.00 93.38 236 PRO A O 1
ATOM 1904 N N . ARG A 1 237 ? 5.541 -14.508 -26.828 1.00 92.44 237 ARG A N 1
ATOM 1905 C CA . ARG A 1 237 ? 4.367 -13.624 -26.765 1.00 92.44 237 ARG A CA 1
ATOM 1906 C C . ARG A 1 237 ? 3.424 -13.999 -25.618 1.00 92.44 237 ARG A C 1
ATOM 1908 O O . ARG A 1 237 ? 2.923 -13.111 -24.940 1.00 92.44 237 ARG A O 1
ATOM 1915 N N . ASP A 1 238 ? 3.213 -15.291 -25.392 1.00 94.75 238 ASP A N 1
ATOM 1916 C CA . ASP A 1 238 ? 2.455 -15.838 -24.262 1.00 94.75 238 ASP A CA 1
ATOM 1917 C C . ASP A 1 238 ? 3.053 -15.406 -22.917 1.00 94.75 238 ASP A C 1
ATOM 1919 O O . ASP A 1 238 ? 2.332 -14.896 -22.064 1.00 94.75 238 ASP A O 1
ATOM 1923 N N . VAL A 1 239 ? 4.376 -15.510 -22.755 1.00 94.81 239 VAL A N 1
ATOM 1924 C CA . VAL A 1 239 ? 5.077 -15.047 -21.546 1.00 94.81 239 VAL A CA 1
ATOM 1925 C C . VAL A 1 239 ? 4.880 -13.549 -21.335 1.00 94.81 239 VAL A C 1
ATOM 1927 O O . VAL A 1 239 ? 4.572 -13.116 -20.230 1.00 94.81 239 VAL A O 1
ATOM 1930 N N . ARG A 1 240 ? 4.997 -12.743 -22.391 1.00 93.25 240 ARG A N 1
ATOM 1931 C CA . ARG A 1 240 ? 4.787 -11.295 -22.296 1.00 93.25 240 ARG A CA 1
ATOM 1932 C C . ARG A 1 240 ? 3.356 -10.942 -21.888 1.00 93.25 240 ARG A C 1
ATOM 1934 O O . ARG A 1 240 ? 3.182 -10.071 -21.047 1.00 93.25 240 ARG A O 1
ATOM 1941 N N . VAL A 1 241 ? 2.348 -11.636 -22.421 1.00 92.88 241 VAL A N 1
ATOM 1942 C CA . VAL A 1 241 ? 0.937 -11.460 -22.020 1.00 92.88 241 VAL A CA 1
ATOM 1943 C C . VAL A 1 241 ? 0.711 -11.847 -20.554 1.00 92.88 241 VAL A C 1
ATOM 1945 O O . VAL A 1 241 ? -0.059 -11.196 -19.853 1.00 92.88 241 VAL A O 1
ATOM 1948 N N . LEU A 1 242 ? 1.401 -12.868 -20.044 1.00 93.94 242 LEU A N 1
ATOM 1949 C CA . LEU A 1 242 ? 1.358 -13.172 -18.611 1.00 93.94 242 LEU A CA 1
ATOM 1950 C C . LEU A 1 242 ? 1.985 -12.038 -17.789 1.00 93.94 242 LEU A C 1
ATOM 1952 O O . LEU A 1 242 ? 1.392 -11.575 -16.818 1.00 93.94 242 LEU A O 1
ATOM 1956 N N . LEU A 1 243 ? 3.137 -11.525 -18.224 1.00 93.69 243 LEU A N 1
ATOM 1957 C CA . LEU A 1 243 ? 3.858 -10.452 -17.537 1.00 93.69 243 LEU A CA 1
ATOM 1958 C C . LEU A 1 243 ? 3.125 -9.098 -17.562 1.00 93.69 243 LEU A C 1
ATOM 1960 O O . LEU A 1 243 ? 3.415 -8.246 -16.724 1.00 93.69 243 LEU A O 1
ATOM 1964 N N . THR A 1 244 ? 2.123 -8.881 -18.427 1.00 91.94 244 THR A N 1
ATOM 1965 C CA . THR A 1 244 ? 1.258 -7.686 -18.318 1.00 91.94 244 THR A CA 1
ATOM 1966 C C . THR A 1 244 ? 0.372 -7.693 -17.070 1.00 91.94 244 THR A C 1
ATOM 1968 O O . THR A 1 244 ? -0.181 -6.648 -16.727 1.00 91.94 244 THR A O 1
ATOM 1971 N N . HIS A 1 245 ? 0.259 -8.840 -16.395 1.00 89.81 245 HIS A N 1
ATOM 1972 C CA . HIS A 1 245 ? -0.479 -9.050 -15.146 1.00 89.81 245 HIS A CA 1
ATOM 1973 C C . HIS A 1 245 ? 0.456 -9.354 -13.963 1.00 89.81 245 HIS A C 1
ATOM 1975 O O . HIS A 1 245 ? 0.013 -9.846 -12.930 1.00 89.81 245 HIS A O 1
ATOM 1981 N N . ASP A 1 246 ? 1.758 -9.102 -14.114 1.00 92.12 246 ASP A N 1
ATOM 1982 C CA . ASP A 1 246 ? 2.745 -9.341 -13.065 1.00 92.12 246 ASP A CA 1
ATOM 1983 C C . ASP A 1 246 ? 2.447 -8.517 -11.803 1.00 92.12 246 ASP A C 1
ATOM 1985 O O . ASP A 1 246 ? 2.066 -7.352 -11.910 1.00 92.12 246 ASP A O 1
ATOM 1989 N N . GLY A 1 247 ? 2.695 -9.081 -10.617 1.00 80.75 247 GLY A N 1
ATOM 1990 C CA . GLY A 1 247 ? 2.562 -8.390 -9.324 1.00 80.75 247 GLY A CA 1
ATOM 1991 C C . GLY A 1 247 ? 3.669 -7.369 -9.029 1.00 80.75 247 GLY A C 1
ATOM 1992 O O . GLY A 1 247 ? 3.946 -7.061 -7.875 1.00 80.75 247 GLY A O 1
ATOM 1993 N N . HIS A 1 248 ? 4.408 -6.933 -10.048 1.00 81.31 248 HIS A N 1
ATOM 1994 C CA . HIS A 1 248 ? 5.339 -5.825 -9.950 1.00 81.31 248 HIS A CA 1
ATOM 1995 C C . HIS A 1 248 ? 5.145 -4.869 -11.126 1.00 81.31 248 HIS A C 1
ATOM 1997 O O . HIS A 1 248 ? 5.366 -5.214 -12.290 1.00 81.31 248 HIS A O 1
ATOM 2003 N N . GLN A 1 249 ? 4.829 -3.613 -10.820 1.00 75.75 249 GLN A N 1
ATOM 2004 C CA . GLN A 1 249 ? 4.534 -2.570 -11.808 1.00 75.75 249 GLN A CA 1
ATOM 2005 C C . GLN A 1 249 ? 5.518 -2.440 -12.980 1.00 75.75 249 GLN A C 1
ATOM 2007 O O . GLN A 1 249 ? 5.097 -2.354 -14.134 1.00 75.75 249 GLN A O 1
ATOM 2012 N N . TRP A 1 250 ? 6.829 -2.450 -12.713 1.00 77.88 250 TRP A N 1
ATOM 2013 C CA . TRP A 1 250 ? 7.844 -2.322 -13.764 1.00 77.88 250 TRP A CA 1
ATOM 2014 C C . TRP A 1 250 ? 7.775 -3.440 -14.794 1.00 77.88 250 TRP A C 1
ATOM 2016 O O . TRP A 1 250 ? 7.946 -3.195 -15.987 1.00 77.88 250 TRP A O 1
ATOM 2026 N N . VAL A 1 251 ? 7.480 -4.655 -14.343 1.00 86.56 251 VAL A N 1
ATOM 2027 C CA . VAL A 1 251 ? 7.367 -5.826 -15.205 1.00 86.56 251 VAL A CA 1
ATOM 2028 C C . VAL A 1 251 ? 6.166 -5.675 -16.137 1.00 86.56 251 VAL A C 1
ATOM 2030 O O . VAL A 1 251 ? 6.309 -5.880 -17.342 1.00 86.56 251 VAL A O 1
ATOM 2033 N N . ARG A 1 252 ? 5.026 -5.194 -15.616 1.00 86.81 252 ARG A N 1
ATOM 2034 C CA . ARG A 1 252 ? 3.832 -4.897 -16.425 1.00 86.81 252 ARG A CA 1
ATOM 2035 C C . ARG A 1 252 ? 4.114 -3.851 -17.499 1.00 86.81 252 ARG A C 1
ATOM 2037 O O . ARG A 1 252 ? 3.737 -4.044 -18.654 1.00 86.81 252 ARG A O 1
ATOM 2044 N N . ALA A 1 253 ? 4.791 -2.761 -17.133 1.00 78.62 253 ALA A N 1
ATOM 2045 C CA . ALA A 1 253 ? 5.142 -1.690 -18.065 1.00 78.62 253 ALA A CA 1
ATOM 2046 C C . ALA A 1 253 ? 6.080 -2.184 -19.180 1.00 78.62 253 ALA A C 1
ATOM 2048 O O . ALA A 1 253 ? 5.813 -1.946 -20.357 1.00 78.62 253 ALA A O 1
ATOM 2049 N N . ALA A 1 254 ? 7.134 -2.926 -18.827 1.00 84.25 254 ALA A N 1
ATOM 2050 C CA . ALA A 1 254 ? 8.051 -3.517 -19.800 1.00 84.25 254 ALA A CA 1
ATOM 2051 C C . ALA A 1 254 ? 7.352 -4.517 -20.731 1.00 84.25 254 ALA A C 1
ATOM 2053 O O . ALA A 1 254 ? 7.586 -4.509 -21.936 1.00 84.25 254 ALA A O 1
ATOM 2054 N N . ALA A 1 255 ? 6.440 -5.338 -20.207 1.00 90.12 255 ALA A N 1
ATOM 2055 C CA . ALA A 1 255 ? 5.751 -6.350 -21.001 1.00 90.12 255 ALA A CA 1
ATOM 2056 C C . ALA A 1 255 ? 4.891 -5.741 -22.125 1.00 90.12 255 ALA A C 1
ATOM 2058 O O . ALA A 1 255 ? 4.763 -6.341 -23.201 1.00 90.12 255 ALA A O 1
ATOM 2059 N N . ARG A 1 256 ? 4.354 -4.530 -21.898 1.00 85.94 256 ARG A N 1
ATOM 2060 C CA . ARG A 1 256 ? 3.502 -3.779 -22.837 1.00 85.94 256 ARG A CA 1
ATOM 2061 C C . ARG A 1 256 ? 4.264 -3.133 -23.999 1.00 85.94 256 ARG A C 1
ATOM 2063 O O . ARG A 1 256 ? 3.638 -2.814 -25.006 1.00 85.94 256 ARG A O 1
ATOM 2070 N N . VAL A 1 257 ? 5.583 -2.951 -23.909 1.00 80.31 257 VAL A N 1
ATOM 2071 C CA . VAL A 1 257 ? 6.372 -2.267 -24.952 1.00 80.31 257 VAL A CA 1
ATOM 2072 C C . VAL A 1 257 ? 7.195 -3.246 -25.778 1.00 80.31 257 VAL A C 1
ATOM 2074 O O . VAL A 1 257 ? 7.759 -4.189 -25.244 1.00 80.31 257 VAL A O 1
ATOM 2077 N N . ALA A 1 258 ? 7.272 -3.052 -27.097 1.00 69.31 258 ALA A N 1
ATOM 2078 C CA . ALA A 1 258 ? 7.800 -4.057 -28.029 1.00 69.31 258 ALA A CA 1
ATOM 2079 C C . ALA A 1 258 ? 9.236 -4.528 -27.724 1.00 69.31 258 ALA A C 1
ATOM 2081 O O . ALA A 1 258 ? 9.508 -5.721 -27.845 1.00 69.31 258 ALA A O 1
ATOM 2082 N N . ASP A 1 259 ? 10.114 -3.621 -27.300 1.00 70.75 259 ASP A N 1
ATOM 2083 C CA . ASP A 1 259 ? 11.518 -3.887 -26.983 1.00 70.75 259 ASP A CA 1
ATOM 2084 C C . ASP A 1 259 ? 12.089 -2.816 -26.033 1.00 70.75 259 ASP A C 1
ATOM 2086 O O . ASP A 1 259 ? 11.441 -1.807 -25.738 1.00 70.75 259 ASP A O 1
ATOM 2090 N N . PHE A 1 260 ? 13.330 -3.007 -25.570 1.00 61.19 260 PHE A N 1
ATOM 2091 C CA . PHE A 1 260 ? 14.020 -2.056 -24.692 1.00 61.19 260 PHE A CA 1
ATOM 2092 C C . PHE A 1 260 ? 14.188 -0.660 -25.308 1.00 61.19 260 PHE A C 1
ATOM 2094 O O . PHE A 1 260 ? 14.140 0.338 -24.597 1.00 61.19 260 PHE A O 1
ATOM 2101 N N . LYS A 1 261 ? 14.346 -0.547 -26.632 1.00 62.81 261 LYS A N 1
ATOM 2102 C CA . LYS A 1 261 ? 14.466 0.758 -27.298 1.00 62.81 261 LYS A CA 1
ATOM 2103 C C . LYS A 1 261 ? 13.138 1.512 -27.263 1.00 62.81 261 LYS A C 1
ATOM 2105 O O . LYS A 1 261 ? 13.122 2.715 -27.025 1.00 62.81 261 LYS A O 1
ATOM 2110 N N . SER A 1 262 ? 12.038 0.803 -27.468 1.00 67.38 262 SER A N 1
ATOM 2111 C CA . SER A 1 262 ? 10.668 1.289 -27.367 1.00 67.38 262 SER A CA 1
ATOM 2112 C C . SER A 1 262 ? 10.328 1.615 -25.922 1.00 67.38 262 SER A C 1
ATOM 2114 O O . SER A 1 262 ? 9.705 2.640 -25.689 1.00 67.38 262 SER A O 1
ATOM 2116 N N . PHE A 1 263 ? 10.814 0.822 -24.962 1.00 63.16 263 PHE A N 1
ATOM 2117 C CA . PHE A 1 263 ? 10.761 1.152 -23.540 1.00 63.16 263 PHE A CA 1
ATOM 2118 C C . PHE A 1 263 ? 11.480 2.474 -23.270 1.00 63.16 263 PHE A C 1
ATOM 2120 O O . PHE A 1 263 ? 10.859 3.406 -22.791 1.00 63.16 263 PHE A O 1
ATOM 2127 N N . LEU A 1 264 ? 12.751 2.621 -23.654 1.00 57.16 264 LEU A N 1
ATOM 2128 C CA . LEU A 1 264 ? 13.519 3.855 -23.442 1.00 57.16 264 LEU A CA 1
ATOM 2129 C C . LEU A 1 264 ? 12.945 5.074 -24.184 1.00 57.16 264 LEU A C 1
ATOM 2131 O O . LEU A 1 264 ? 13.021 6.197 -23.685 1.00 57.16 264 LEU A O 1
ATOM 2135 N N . LYS A 1 265 ? 12.382 4.868 -25.379 1.00 62.09 265 LYS A N 1
ATOM 2136 C CA . LYS A 1 265 ? 11.713 5.922 -26.148 1.00 62.09 265 LYS A CA 1
ATOM 2137 C C . LYS A 1 265 ? 10.405 6.330 -25.490 1.00 62.09 265 LYS A C 1
ATOM 2139 O O . LYS A 1 265 ? 10.154 7.527 -25.407 1.00 62.09 265 LYS A O 1
ATOM 2144 N N . ALA A 1 266 ? 9.616 5.357 -25.028 1.00 55.22 266 ALA A N 1
ATOM 2145 C CA . ALA A 1 266 ? 8.446 5.613 -24.209 1.00 55.22 266 ALA A CA 1
ATOM 2146 C C . ALA A 1 266 ? 8.903 6.477 -23.039 1.00 55.22 266 ALA A C 1
ATOM 2148 O O . ALA A 1 266 ? 8.441 7.601 -22.944 1.00 55.22 266 ALA A O 1
ATOM 2149 N N . MET A 1 267 ? 9.932 6.039 -22.301 1.00 46.50 267 MET A N 1
ATOM 2150 C CA . MET A 1 267 ? 10.507 6.679 -21.111 1.00 46.50 267 MET A CA 1
ATOM 2151 C C . MET A 1 267 ? 10.828 8.173 -21.238 1.00 46.50 267 MET A C 1
ATOM 2153 O O . MET A 1 267 ? 11.068 8.762 -20.203 1.00 46.50 267 MET A O 1
ATOM 2157 N N . GLY A 1 268 ? 10.845 8.782 -22.435 1.00 42.62 268 GLY A N 1
ATOM 2158 C CA . GLY A 1 268 ? 10.397 10.182 -22.663 1.00 42.62 268 GLY A CA 1
ATOM 2159 C C . GLY A 1 268 ? 11.030 11.360 -21.922 1.00 42.62 268 GLY A C 1
ATOM 2160 O O . GLY A 1 268 ? 11.712 12.144 -22.614 1.00 42.62 268 GLY A O 1
#

Nearest PDB structures (foldseek):
  6rxx-assembly1_UT  TM=1.673E-01  e=1.743E+00  Thermochaetoides thermophila

InterPro domains:
  IPR004830 Leucine rich repeat variant [PF01816] (223-246)

Sequence (268 aa):
MQHLDKVLNGYLDDPQATADQLWYAYQHYHYLPVQQYQVIQERLARNPSCPSRLLAQLVPQVCPAALQNPAWEVYRKDEDFLRSLPSNFILRLLSDESAPQLLMEALTLHPSTRIVSAARRHVSIVGEVTEGWERAVRDDWVTQLRRDSALVWLQRAGGLAEGINAAFPYPITPLPLLPEPQRLPILLEIAKQSGPRLAPILAISQLVHAPTELRGYYNHPHWERRFAVALNPQAPRDVRVLLTHDGHQWVRAAARVADFKSFLKAMG

Organism: Armatimonas rosea (NCBI:txid685828)

Solvent-accessible surface area (backbone atoms only — not comparable to full-atom values): 14682 Å² total; per-residue (Å²): 108,74,65,57,54,54,55,41,58,57,40,42,74,36,66,80,33,48,55,67,52,53,48,50,40,68,71,51,49,81,81,50,65,76,88,47,45,63,60,50,47,29,36,46,24,36,26,54,41,47,43,65,75,56,37,50,66,36,35,83,78,34,47,80,37,31,71,64,20,67,42,53,77,65,45,45,76,35,65,66,55,61,69,66,40,55,67,75,47,54,56,49,46,55,70,41,91,82,50,57,65,67,51,31,58,40,34,51,73,43,92,50,65,71,51,17,53,43,17,49,50,41,46,31,68,74,75,48,89,43,95,68,42,33,42,57,50,37,57,48,51,52,51,50,29,50,72,61,56,48,42,61,42,50,55,47,46,63,50,37,54,62,54,44,60,76,76,46,99,67,84,90,60,59,75,94,69,45,59,69,88,65,39,52,64,54,54,52,51,50,18,70,73,58,39,91,73,47,25,59,28,54,47,47,29,70,49,95,59,58,54,71,60,48,63,71,33,67,79,41,91,56,56,61,49,24,26,13,37,26,26,17,72,62,46,42,69,68,58,28,62,53,29,53,69,42,100,40,71,68,21,20,59,32,25,74,32,84,27,54,67,50,42,58,58,52,26,97

Secondary structure (DSSP, 8-state):
-HHHHHHHHHHHS-TT--HHHHHHHHHHGGGS-GGGHHHHHHHHHH-TT--HHHHHHHTTTSHHHHTT-TTHHHHTT-HHHHHHS-HHHHHHHTT-TTS-HHHHHHHTT-S-HHHHHHHHHHHHHHT---TTHHHHHHHHHHHHHHHTTHHHHHHHHHHHHHHHHHH--S----GGGS-HHHHHHHHHHHHHHSHHHHHHHHHHHHS---HHHHHTTTT-SSHHHHHHHHH-TTS-HHHHHHHTT-SSHHHHHHHHSSSHHHHHHHT-

Mean predicted aligned error: 12.58 Å

pLDDT: mean 76.84, std 19.06, range [33.06, 97.19]

Radius of gyration: 24.62 Å; Cα contacts (8 Å, |Δi|>4): 285; chains: 1; bounding box: 65×41×67 Å